Protein AF-0000000070922326 (afdb_homodimer)

Structure (mmCIF, N/CA/C/O backbone):
data_AF-0000000070922326-model_v1
#
loop_
_entity.id
_entity.type
_entity.pdbx_description
1 polymer 'Plasmid maintenance system killer protein'
#
loop_
_atom_site.group_PDB
_atom_site.id
_atom_site.type_symbol
_atom_site.label_atom_id
_atom_site.label_alt_id
_atom_site.label_comp_id
_atom_site.label_asym_id
_atom_site.label_entity_id
_atom_site.label_seq_id
_atom_site.pdbx_PDB_ins_code
_atom_site.Cartn_x
_atom_site.Cartn_y
_atom_site.Cartn_z
_atom_site.occupancy
_atom_site.B_iso_or_equiv
_atom_site.auth_seq_id
_atom_site.auth_comp_id
_atom_site.auth_asym_id
_atom_site.auth_atom_id
_atom_site.pdbx_PDB_model_num
ATOM 1 N N . MET A 1 1 ? -10.562 -7.234 -9.922 1 91.75 1 MET A N 1
ATOM 2 C CA . MET A 1 1 ? -10.672 -7.402 -8.477 1 91.75 1 MET A CA 1
ATOM 3 C C . MET A 1 1 ? -10.078 -8.742 -8.039 1 91.75 1 MET A C 1
ATOM 5 O O . MET A 1 1 ? -10.141 -9.719 -8.773 1 91.75 1 MET A O 1
ATOM 9 N N . ILE A 1 2 ? -9.469 -8.812 -6.891 1 97.69 2 ILE A N 1
ATOM 10 C CA . ILE A 1 2 ? -8.961 -10.062 -6.336 1 97.69 2 ILE A CA 1
ATOM 11 C C . ILE A 1 2 ? -10.102 -10.875 -5.734 1 97.69 2 ILE A C 1
ATOM 13 O O . ILE A 1 2 ? -10.844 -10.375 -4.883 1 97.69 2 ILE A O 1
ATOM 17 N N . VAL A 1 3 ? -10.203 -12.086 -6.164 1 97.81 3 VAL A N 1
ATOM 18 C CA . VAL A 1 3 ? -11.312 -12.953 -5.781 1 97.81 3 VAL A CA 1
ATOM 19 C C . VAL A 1 3 ? -10.922 -13.781 -4.559 1 97.81 3 VAL A C 1
ATOM 21 O O . VAL A 1 3 ? -11.742 -14 -3.658 1 97.81 3 VAL A O 1
ATOM 24 N N . SER A 1 4 ? -9.672 -14.273 -4.523 1 98.44 4 SER A N 1
ATOM 25 C CA . SER A 1 4 ? -9.242 -15.109 -3.408 1 98.44 4 SER A CA 1
ATOM 26 C C . SER A 1 4 ? -7.727 -15.047 -3.225 1 98.44 4 SER A C 1
ATOM 28 O O . SER A 1 4 ? -6.996 -14.734 -4.164 1 98.44 4 SER A O 1
ATOM 30 N N . PHE A 1 5 ? -7.332 -15.375 -2.01 1 98.44 5 PHE A N 1
ATOM 31 C CA . PHE A 1 5 ? -5.918 -15.445 -1.662 1 98.44 5 PHE A CA 1
ATOM 32 C C . PHE A 1 5 ? -5.523 -16.859 -1.291 1 98.44 5 PHE A C 1
ATOM 34 O O . PHE A 1 5 ? -6.332 -17.609 -0.739 1 98.44 5 PHE A O 1
ATOM 41 N N . ARG A 1 6 ? -4.238 -17.141 -1.702 1 95.38 6 ARG A N 1
ATOM 42 C CA . ARG A 1 6 ? -3.66 -18.391 -1.218 1 95.38 6 ARG A CA 1
ATOM 43 C C . ARG A 1 6 ? -2.844 -18.156 0.05 1 95.38 6 ARG A C 1
ATOM 45 O O . ARG A 1 6 ? -1.678 -17.766 -0.02 1 95.38 6 ARG A O 1
ATOM 52 N N . GLY A 1 7 ? -3.428 -18 1.252 1 93.38 7 GLY A N 1
ATOM 53 C CA . GLY A 1 7 ? -2.789 -17.828 2.547 1 93.38 7 GLY A CA 1
ATOM 54 C C . GLY A 1 7 ? -3.104 -16.484 3.191 1 93.38 7 GLY A C 1
ATOM 55 O O . GLY A 1 7 ? -3.443 -15.531 2.502 1 93.38 7 GLY A O 1
ATOM 56 N N . LYS A 1 8 ? -2.873 -16.391 4.398 1 96.38 8 LYS A N 1
ATOM 57 C CA . LYS A 1 8 ? -3.254 -15.227 5.188 1 96.38 8 LYS A CA 1
ATOM 58 C C . LYS A 1 8 ? -2.219 -14.109 5.055 1 96.38 8 LYS A C 1
ATOM 60 O O . LYS A 1 8 ? -2.561 -12.93 5.129 1 96.38 8 LYS A O 1
ATOM 65 N N . GLY A 1 9 ? -1.012 -14.484 4.82 1 97.25 9 GLY A N 1
ATOM 66 C CA . GLY A 1 9 ? 0.064 -13.508 4.738 1 97.25 9 GLY A CA 1
ATOM 67 C C . GLY A 1 9 ? -0.124 -12.508 3.615 1 97.25 9 GLY A C 1
ATOM 68 O O . GLY A 1 9 ? -0.053 -11.297 3.838 1 97.25 9 GLY A O 1
ATOM 69 N N . THR A 1 10 ? -0.42 -12.984 2.439 1 98.31 10 THR A N 1
ATOM 70 C CA . THR A 1 10 ? -0.65 -12.133 1.281 1 98.31 10 THR A CA 1
ATOM 71 C C . THR A 1 10 ? -1.872 -11.242 1.499 1 98.31 10 THR A C 1
ATOM 73 O O . THR A 1 10 ? -1.843 -10.047 1.19 1 98.31 10 THR A O 1
ATOM 76 N N . GLU A 1 11 ? -2.848 -11.844 2.088 1 98 11 GLU A N 1
ATOM 77 C CA . GLU A 1 11 ? -4.062 -11.094 2.379 1 98 11 GLU A CA 1
ATOM 78 C C . GLU A 1 11 ? -3.795 -9.977 3.387 1 98 11 GLU A C 1
ATOM 80 O O . GLU A 1 11 ? -4.273 -8.852 3.221 1 98 11 GLU A O 1
ATOM 85 N N . ASP A 1 12 ? -3.07 -10.312 4.383 1 97.56 12 ASP A N 1
ATOM 86 C CA . ASP A 1 12 ? -2.752 -9.32 5.406 1 97.56 12 ASP A CA 1
ATOM 87 C C . ASP A 1 12 ? -1.954 -8.164 4.82 1 97.56 12 ASP A C 1
ATOM 89 O O . ASP A 1 12 ? -2.186 -7.004 5.172 1 97.56 12 ASP A O 1
ATOM 93 N N . ILE A 1 13 ? -1.025 -8.398 3.943 1 97.06 13 ILE A N 1
ATOM 94 C CA . ILE A 1 13 ? -0.243 -7.352 3.293 1 97.06 13 ILE A CA 1
ATOM 95 C C . ILE A 1 13 ? -1.159 -6.48 2.438 1 97.06 13 ILE A C 1
ATOM 97 O O . ILE A 1 13 ? -1.074 -5.25 2.482 1 97.06 13 ILE A O 1
ATOM 101 N N . PHE A 1 14 ? -2.047 -7.113 1.733 1 97.44 14 PHE A N 1
ATOM 102 C CA . PHE A 1 14 ? -3.016 -6.398 0.911 1 97.44 14 PHE A CA 1
ATOM 103 C C . PHE A 1 14 ? -3.871 -5.473 1.765 1 97.44 14 PHE A C 1
ATOM 105 O O . PHE A 1 14 ? -4.137 -4.332 1.378 1 97.44 14 PHE A O 1
ATOM 112 N N . ASP A 1 15 ? -4.195 -5.875 2.949 1 95.62 15 ASP A N 1
ATOM 113 C CA . ASP A 1 15 ? -5.094 -5.129 3.824 1 95.62 15 ASP A CA 1
ATOM 114 C C . ASP A 1 15 ? -4.316 -4.141 4.691 1 95.62 15 ASP A C 1
ATOM 116 O O . ASP A 1 15 ? -4.91 -3.354 5.43 1 95.62 15 ASP A O 1
ATOM 120 N N . GLY A 1 16 ? -3.016 -4.246 4.66 1 94.25 16 GLY A N 1
ATOM 121 C CA . GLY A 1 16 ? -2.193 -3.365 5.473 1 94.25 16 GLY A CA 1
ATOM 122 C C . GLY A 1 16 ? -2.135 -3.781 6.93 1 94.25 16 GLY A C 1
ATOM 123 O O . GLY A 1 16 ? -1.997 -2.936 7.816 1 94.25 16 GLY A O 1
ATOM 124 N N . VAL A 1 17 ? -2.324 -5.059 7.18 1 93.94 17 VAL A N 1
ATOM 125 C CA . VAL A 1 17 ? -2.307 -5.59 8.539 1 93.94 17 VAL A CA 1
ATOM 126 C C . VAL A 1 17 ? -0.914 -6.121 8.867 1 93.94 17 VAL A C 1
ATOM 128 O O . VAL A 1 17 ? -0.358 -6.934 8.125 1 93.94 17 VAL A O 1
ATOM 131 N N . ASP A 1 18 ? -0.375 -5.621 9.938 1 92.06 18 ASP A N 1
ATOM 132 C CA . ASP A 1 18 ? 0.908 -6.125 10.422 1 92.06 18 ASP A CA 1
ATOM 133 C C . ASP A 1 18 ? 0.725 -7.406 11.234 1 92.06 18 ASP A C 1
ATOM 135 O O . ASP A 1 18 ? 0.426 -7.359 12.43 1 92.06 18 ASP A O 1
ATOM 139 N N . SER A 1 19 ? 0.902 -8.5 10.617 1 95.75 19 SER A N 1
ATOM 140 C CA . SER A 1 19 ? 0.752 -9.805 11.258 1 95.75 19 SER A CA 1
ATOM 141 C C . SER A 1 19 ? 2.018 -10.641 11.109 1 95.75 19 SER A C 1
ATOM 143 O O . SER A 1 19 ? 2.883 -10.328 10.289 1 95.75 19 SER A O 1
ATOM 145 N N . ASN A 1 20 ? 2.135 -11.703 11.969 1 96.31 20 ASN A N 1
ATOM 146 C CA . ASN A 1 20 ? 3.23 -12.656 11.82 1 96.31 20 ASN A CA 1
ATOM 147 C C . ASN A 1 20 ? 3.23 -13.297 10.43 1 96.31 20 ASN A C 1
ATOM 149 O O . ASN A 1 20 ? 4.289 -13.484 9.828 1 96.31 20 ASN A O 1
ATOM 153 N N . ALA A 1 21 ? 2.102 -13.602 9.914 1 97.12 21 ALA A N 1
ATOM 154 C CA . ALA A 1 21 ? 1.978 -14.219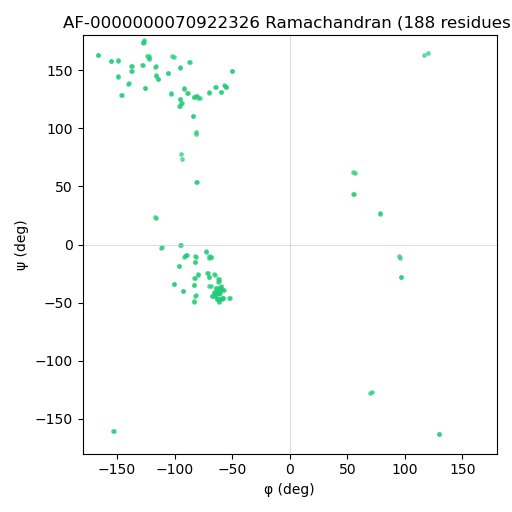 8.594 1 97.12 21 ALA A CA 1
ATOM 155 C C . ALA A 1 21 ? 2.488 -13.289 7.5 1 97.12 21 ALA A C 1
ATOM 157 O O . ALA A 1 21 ? 3.162 -13.727 6.566 1 97.12 21 ALA A O 1
ATOM 158 N N . ALA A 1 22 ? 2.176 -12.047 7.605 1 97.06 22 ALA A N 1
ATOM 159 C CA . ALA A 1 22 ? 2.662 -11.055 6.645 1 97.06 22 ALA A CA 1
ATOM 160 C C . ALA A 1 22 ? 4.184 -10.977 6.668 1 97.06 22 ALA A C 1
ATOM 162 O O . ALA A 1 22 ? 4.828 -10.977 5.617 1 97.06 22 ALA A O 1
ATOM 163 N N . ARG A 1 23 ? 4.719 -11.008 7.93 1 95.75 23 ARG A N 1
ATOM 164 C CA . ARG A 1 23 ? 6.16 -10.859 8.102 1 95.75 23 ARG A CA 1
ATOM 165 C C . ARG A 1 23 ? 6.902 -12.086 7.586 1 95.75 23 ARG A C 1
ATOM 167 O O . ARG A 1 23 ? 8.031 -11.977 7.113 1 95.75 23 ARG A O 1
ATOM 174 N N . ARG A 1 24 ? 6.301 -13.172 7.609 1 96.38 24 ARG A N 1
ATOM 175 C CA . ARG A 1 24 ? 6.906 -14.398 7.094 1 96.38 24 ARG A CA 1
ATOM 176 C C . ARG A 1 24 ? 6.816 -14.453 5.574 1 96.38 24 ARG A C 1
ATOM 178 O O . ARG A 1 24 ? 7.66 -15.07 4.918 1 96.38 24 ARG A O 1
ATOM 185 N N . THR A 1 25 ? 5.848 -13.781 5.043 1 97 25 THR A N 1
ATOM 186 C CA . THR A 1 25 ? 5.551 -13.844 3.615 1 97 25 THR A CA 1
ATOM 187 C C . THR A 1 25 ? 6.465 -12.914 2.83 1 97 25 THR A C 1
ATOM 189 O O . THR A 1 25 ? 6.977 -13.273 1.77 1 97 25 THR A O 1
ATOM 192 N N . LEU A 1 26 ? 6.664 -11.711 3.312 1 97.31 26 LEU A N 1
ATOM 193 C CA . LEU A 1 26 ? 7.406 -10.648 2.639 1 97.31 26 LEU A CA 1
ATOM 194 C C . LEU A 1 26 ? 8.156 -9.781 3.648 1 97.31 26 LEU A C 1
ATOM 196 O O . LEU A 1 26 ? 7.578 -9.328 4.637 1 97.31 26 LEU A O 1
ATOM 200 N N . PRO A 1 27 ? 9.469 -9.594 3.404 1 95.81 27 PRO A N 1
ATOM 201 C CA . PRO A 1 27 ? 10.211 -8.719 4.316 1 95.81 27 PRO A CA 1
ATOM 202 C C . PRO A 1 27 ? 9.523 -7.375 4.535 1 95.81 27 PRO A C 1
ATOM 204 O O . PRO A 1 27 ? 8.938 -6.82 3.605 1 95.81 27 PRO A O 1
ATOM 207 N N . ALA A 1 28 ? 9.734 -6.852 5.715 1 93.81 28 ALA A N 1
ATOM 208 C CA . ALA A 1 28 ? 9.008 -5.656 6.148 1 93.81 28 ALA A CA 1
ATOM 209 C C . ALA A 1 28 ? 9.281 -4.48 5.219 1 93.81 28 ALA A C 1
ATOM 211 O O . ALA A 1 28 ? 8.375 -3.705 4.902 1 93.81 28 ALA A O 1
ATOM 212 N N . ASN A 1 29 ? 10.484 -4.379 4.793 1 92.5 29 ASN A N 1
ATOM 213 C CA . ASN A 1 29 ? 10.867 -3.225 3.986 1 92.5 29 ASN A CA 1
ATOM 214 C C . ASN A 1 29 ? 10.273 -3.301 2.582 1 92.5 29 ASN A C 1
ATOM 216 O O . ASN A 1 29 ? 10.336 -2.332 1.824 1 92.5 29 ASN A O 1
ATOM 220 N N . LEU A 1 30 ? 9.641 -4.336 2.242 1 95.5 30 LEU A N 1
ATOM 221 C CA . LEU A 1 30 ? 9.055 -4.512 0.917 1 95.5 30 LEU A CA 1
ATOM 222 C C . LEU A 1 30 ? 7.535 -4.516 0.992 1 95.5 30 LEU A C 1
ATOM 224 O O . LEU A 1 30 ? 6.859 -4.555 -0.039 1 95.5 30 LEU A O 1
ATOM 228 N N . GLN A 1 31 ? 7.012 -4.438 2.131 1 96.38 31 GLN A N 1
ATOM 229 C CA . GLN A 1 31 ? 5.574 -4.633 2.297 1 96.38 31 GLN A CA 1
ATOM 230 C C . GLN A 1 31 ? 4.785 -3.492 1.66 1 96.38 31 GLN A C 1
ATOM 232 O O . GLN A 1 31 ? 3.703 -3.707 1.113 1 96.38 31 GLN A O 1
ATOM 237 N N . ALA A 1 32 ? 5.293 -2.291 1.727 1 95.94 32 ALA A N 1
ATOM 238 C CA . ALA A 1 32 ? 4.605 -1.191 1.054 1 95.94 32 ALA A CA 1
ATOM 239 C C . ALA A 1 32 ? 4.535 -1.43 -0.452 1 95.94 32 ALA A C 1
ATOM 241 O O . ALA A 1 32 ? 3.473 -1.273 -1.062 1 95.94 32 ALA A O 1
ATOM 242 N N . ARG A 1 33 ? 5.586 -1.789 -0.976 1 96.31 33 ARG A N 1
ATOM 243 C CA . ARG A 1 33 ? 5.598 -2.098 -2.402 1 96.31 33 ARG A CA 1
ATOM 244 C C . ARG A 1 33 ? 4.691 -3.287 -2.711 1 96.31 33 ARG A C 1
ATOM 246 O O . ARG A 1 33 ? 3.971 -3.281 -3.711 1 96.31 33 ARG A O 1
ATOM 253 N N . GLY A 1 34 ? 4.816 -4.312 -1.928 1 97.69 34 GLY A N 1
ATOM 254 C CA . GLY A 1 34 ? 3.934 -5.453 -2.098 1 97.69 34 GLY A CA 1
ATOM 255 C C . GLY A 1 34 ? 2.465 -5.078 -2.105 1 97.69 34 GLY A C 1
AT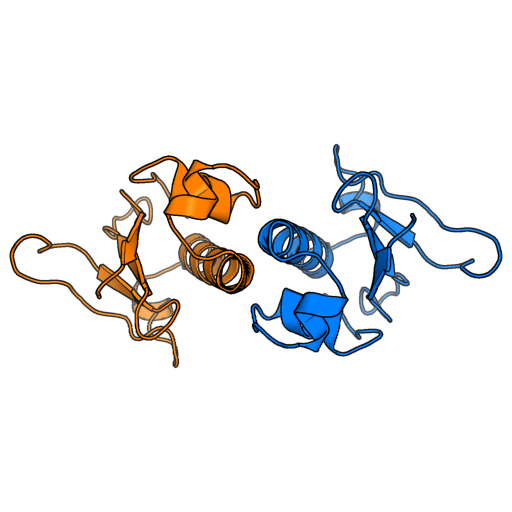OM 256 O O . GLY A 1 34 ? 1.702 -5.547 -2.951 1 97.69 34 GLY A O 1
ATOM 257 N N . ALA A 1 35 ? 2.09 -4.242 -1.155 1 97.25 35 ALA A N 1
ATOM 258 C CA . ALA A 1 35 ? 0.706 -3.785 -1.078 1 97.25 35 ALA A CA 1
ATOM 259 C C . ALA A 1 35 ? 0.309 -3.021 -2.338 1 97.25 35 ALA A C 1
ATOM 261 O O . ALA A 1 35 ? -0.807 -3.176 -2.84 1 97.25 35 ALA A O 1
ATOM 262 N N . LYS A 1 36 ? 1.216 -2.275 -2.85 1 95.88 36 LYS A N 1
ATOM 263 C CA . LYS A 1 36 ? 0.934 -1.506 -4.059 1 95.88 36 LYS A CA 1
ATOM 264 C C . LYS A 1 36 ? 0.735 -2.424 -5.262 1 95.88 36 LYS A C 1
ATOM 266 O O . LYS A 1 36 ? -0.172 -2.211 -6.066 1 95.88 36 LYS A O 1
ATOM 271 N N . VAL A 1 37 ? 1.567 -3.34 -5.352 1 97.06 37 VAL A N 1
ATOM 272 C CA . VAL A 1 37 ? 1.467 -4.277 -6.465 1 97.06 37 VAL A CA 1
ATOM 273 C C . VAL A 1 37 ? 0.158 -5.055 -6.371 1 97.06 37 VAL A C 1
ATOM 275 O O . VAL A 1 37 ? -0.529 -5.254 -7.375 1 97.06 37 VAL A O 1
ATOM 278 N N . LEU A 1 38 ? -0.222 -5.457 -5.188 1 97.81 38 LEU A N 1
ATOM 279 C CA . LEU A 1 38 ? -1.485 -6.16 -4.984 1 97.81 38 LEU A CA 1
ATOM 280 C C . LEU A 1 38 ? -2.668 -5.258 -5.328 1 97.81 38 LEU A C 1
ATOM 282 O O . LEU A 1 38 ? -3.666 -5.719 -5.883 1 97.81 38 LEU A O 1
ATOM 286 N N . ASP A 1 39 ? -2.541 -4.031 -5 1 95.62 39 ASP A N 1
ATOM 287 C CA . ASP A 1 39 ? -3.592 -3.076 -5.336 1 95.62 39 ASP A CA 1
ATOM 288 C C . ASP A 1 39 ? -3.711 -2.898 -6.848 1 95.62 39 ASP A C 1
ATOM 290 O O . ASP A 1 39 ? -4.816 -2.758 -7.375 1 95.62 39 ASP A O 1
ATOM 294 N N . ARG A 1 40 ? -2.586 -2.83 -7.48 1 95.31 40 ARG A N 1
ATOM 295 C CA . ARG A 1 40 ? -2.6 -2.752 -8.938 1 95.31 40 ARG A CA 1
ATOM 296 C C . ARG A 1 40 ? -3.307 -3.959 -9.547 1 95.31 40 ARG A C 1
ATOM 298 O O . ARG A 1 40 ? -4.133 -3.811 -10.445 1 95.31 40 ARG A O 1
ATOM 305 N N . LEU A 1 41 ? -2.977 -5.07 -9.078 1 97.94 41 LEU A N 1
ATOM 306 C CA . LEU A 1 41 ? -3.639 -6.289 -9.531 1 97.94 41 LEU A CA 1
ATOM 307 C C . LEU A 1 41 ? -5.145 -6.211 -9.289 1 97.94 41 LEU A C 1
ATOM 309 O O . LEU A 1 41 ? -5.938 -6.551 -10.172 1 97.94 41 LEU A O 1
ATOM 313 N N . ASN A 1 42 ? -5.488 -5.781 -8.133 1 97.25 42 ASN A N 1
ATOM 314 C CA . ASN A 1 42 ? -6.895 -5.707 -7.742 1 97.25 42 ASN A CA 1
ATOM 315 C C . ASN A 1 42 ? -7.672 -4.746 -8.641 1 97.25 42 ASN A C 1
ATOM 317 O O . ASN A 1 42 ? -8.859 -4.961 -8.906 1 97.25 42 ASN A O 1
ATOM 321 N N . SER A 1 43 ? -7.023 -3.742 -9.102 1 94.94 43 SER A N 1
ATOM 322 C CA . SER A 1 43 ? -7.684 -2.703 -9.883 1 94.94 43 SER A CA 1
ATOM 323 C C . SER A 1 43 ? -7.633 -3.018 -11.375 1 94.94 43 SER A C 1
ATOM 325 O O . SER A 1 43 ? -8.273 -2.336 -12.18 1 94.94 43 SER A O 1
ATOM 327 N N . ALA A 1 44 ? -6.891 -3.977 -11.773 1 96.44 44 ALA A N 1
ATOM 328 C CA . ALA A 1 44 ? -6.699 -4.285 -13.188 1 96.44 44 ALA A CA 1
ATOM 329 C C . ALA A 1 44 ? -8 -4.738 -13.828 1 96.44 44 ALA A C 1
ATOM 331 O O . ALA A 1 44 ? -8.734 -5.555 -13.266 1 96.44 44 ALA A O 1
ATOM 332 N N . VAL A 1 45 ? -8.289 -4.211 -15.039 1 94 45 VAL A N 1
ATOM 333 C CA . VAL A 1 45 ? -9.516 -4.547 -15.75 1 94 45 VAL A CA 1
ATOM 334 C C . VAL A 1 45 ? -9.242 -5.668 -16.75 1 94 45 VAL A C 1
ATOM 336 O O . VAL A 1 45 ? -10.18 -6.297 -17.25 1 94 45 VAL A O 1
ATOM 339 N N . SER A 1 46 ? -7.961 -5.812 -17.047 1 96.38 46 SER A N 1
ATOM 340 C CA . SER A 1 46 ? -7.52 -6.887 -17.922 1 96.38 46 SER A CA 1
ATOM 341 C C . SER A 1 46 ? -6.113 -7.359 -17.562 1 96.38 46 SER A C 1
ATOM 343 O O . SER A 1 46 ? -5.344 -6.613 -16.953 1 96.38 46 SER A O 1
ATOM 345 N N . LEU A 1 47 ? -5.855 -8.578 -17.984 1 96.44 47 LEU A N 1
ATOM 346 C CA . LEU A 1 47 ? -4.527 -9.125 -17.766 1 96.44 47 LEU A CA 1
ATOM 347 C C . LEU A 1 47 ? -3.463 -8.281 -18.453 1 96.44 47 LEU A C 1
ATOM 349 O O . LEU A 1 47 ? -2.395 -8.031 -17.891 1 96.44 47 LEU A O 1
ATOM 353 N N . GLN A 1 48 ? -3.744 -7.852 -19.625 1 95.38 48 GLN A N 1
ATOM 354 C CA . GLN A 1 48 ? -2.801 -7.105 -20.453 1 95.38 48 GLN A CA 1
ATOM 355 C C . GLN A 1 48 ? -2.461 -5.758 -19.812 1 95.38 48 GLN A C 1
ATOM 357 O O . GLN A 1 48 ? -1.386 -5.207 -20.062 1 95.38 48 GLN A O 1
ATOM 362 N N . SER A 1 49 ? -3.385 -5.27 -19.016 1 95.56 49 SER A N 1
ATOM 363 C CA . SER A 1 49 ? -3.145 -3.99 -18.359 1 95.56 49 SER A CA 1
ATOM 364 C C . SER A 1 49 ? -2.035 -4.102 -17.328 1 95.56 49 SER A C 1
ATOM 366 O O . SER A 1 49 ? -1.514 -3.088 -16.859 1 95.56 49 SER A O 1
ATOM 368 N N . LEU A 1 50 ? -1.631 -5.293 -17.031 1 96.75 50 LEU A N 1
ATOM 369 C CA . LEU A 1 50 ? -0.584 -5.535 -16.031 1 96.75 50 LEU A CA 1
ATOM 370 C C . LEU A 1 50 ? 0.776 -5.676 -16.719 1 96.75 50 LEU A C 1
ATOM 372 O O . LEU A 1 50 ? 1.786 -5.902 -16.047 1 96.75 50 LEU A O 1
ATOM 376 N N . SER A 1 51 ? 0.738 -5.566 -18.031 1 95.06 51 SER A N 1
ATOM 377 C CA . SER A 1 51 ? 1.996 -5.621 -18.766 1 95.06 51 SER A CA 1
ATOM 378 C C . SER A 1 51 ? 2.709 -4.273 -18.734 1 95.06 51 SER A C 1
ATOM 380 O O . SER A 1 51 ? 3.02 -3.715 -19.797 1 95.06 51 SER A O 1
ATOM 382 N N . LEU A 1 52 ? 2.939 -3.717 -17.562 1 90.94 52 LEU A N 1
ATOM 383 C CA . LEU A 1 52 ? 3.627 -2.449 -17.344 1 90.94 52 LEU A CA 1
ATOM 384 C C . LEU A 1 52 ? 5.105 -2.678 -17.047 1 90.94 52 LEU A C 1
ATOM 386 O O . LEU A 1 52 ? 5.484 -3.736 -16.547 1 90.94 52 LEU A O 1
ATOM 390 N N . PRO A 1 53 ? 5.797 -1.609 -17.453 1 91.5 53 PRO A N 1
ATOM 391 C CA . PRO A 1 53 ? 7.215 -1.725 -17.094 1 91.5 53 PRO A CA 1
ATOM 392 C C . PRO A 1 53 ? 7.438 -1.966 -15.602 1 91.5 53 PRO A C 1
ATOM 394 O O . PRO A 1 53 ? 6.738 -1.379 -14.773 1 91.5 53 PRO A O 1
ATOM 397 N N . GLY A 1 54 ? 8.32 -2.895 -15.242 1 92 54 GLY A N 1
ATOM 398 C CA . GLY A 1 54 ? 8.656 -3.16 -13.852 1 92 54 GLY A CA 1
ATOM 399 C C . GLY A 1 54 ? 7.875 -4.32 -13.266 1 92 54 GLY A C 1
ATOM 400 O O . GLY A 1 54 ? 8.336 -4.969 -12.32 1 92 54 GLY A O 1
ATOM 401 N N . LEU A 1 55 ? 6.723 -4.52 -13.797 1 95.81 55 LEU A N 1
ATOM 402 C CA . LEU A 1 55 ? 5.906 -5.605 -13.266 1 95.81 55 LEU A CA 1
ATOM 403 C C . LEU A 1 55 ? 6.301 -6.938 -13.891 1 95.81 55 LEU A C 1
ATOM 405 O O . LEU A 1 55 ? 6.152 -7.988 -13.258 1 95.81 55 LEU A O 1
ATOM 409 N N . ARG A 1 56 ? 6.711 -6.938 -15.211 1 96.94 56 ARG A N 1
ATOM 410 C CA . ARG A 1 56 ? 7.199 -8.109 -15.93 1 96.94 56 ARG A CA 1
ATOM 411 C C . ARG A 1 56 ? 6.184 -9.25 -15.875 1 96.94 56 ARG A C 1
ATOM 413 O O . ARG A 1 56 ? 6.504 -10.359 -15.445 1 96.94 56 ARG A O 1
ATOM 420 N N . LEU A 1 57 ? 5.062 -8.984 -16.422 1 97.94 57 LEU A N 1
ATOM 421 C CA . LEU A 1 57 ? 4 -9.984 -16.453 1 97.94 57 LEU A CA 1
ATOM 422 C C . LEU A 1 57 ? 4.457 -11.242 -17.188 1 97.94 57 LEU A C 1
ATOM 424 O O . LEU A 1 57 ? 4.996 -11.156 -18.297 1 97.94 57 LEU A O 1
ATOM 428 N N . GLU A 1 58 ? 4.203 -12.367 -16.531 1 97.31 58 GLU A N 1
ATOM 429 C CA . GLU A 1 58 ? 4.652 -13.625 -17.109 1 97.31 58 GLU A CA 1
ATOM 430 C C . GLU A 1 58 ? 3.613 -14.727 -16.922 1 97.31 58 GLU A C 1
ATOM 432 O O . GLU A 1 58 ? 3.012 -14.844 -15.844 1 97.31 58 GLU A O 1
ATOM 437 N N . LYS A 1 59 ? 3.471 -15.492 -18.016 1 97.62 59 LYS A N 1
ATOM 438 C CA . LYS A 1 59 ? 2.721 -16.734 -17.875 1 97.62 59 LYS A CA 1
ATOM 439 C C . LYS A 1 59 ? 3.607 -17.859 -17.344 1 97.62 59 LYS A C 1
ATOM 441 O O . LYS A 1 59 ? 4.668 -18.141 -17.906 1 97.62 59 LYS A O 1
ATOM 446 N N . LEU A 1 60 ? 3.139 -18.484 -16.281 1 97.12 60 LEU A N 1
ATOM 447 C CA . LEU A 1 60 ? 3.977 -19.484 -15.641 1 97.12 60 LEU A CA 1
ATOM 448 C C . LEU A 1 60 ? 3.799 -20.844 -16.297 1 97.12 60 LEU A C 1
ATOM 450 O O . LEU A 1 60 ? 2.836 -21.062 -17.047 1 97.12 60 LEU A O 1
ATOM 454 N N . LYS A 1 61 ? 4.785 -21.703 -16.156 1 96.5 61 LYS A N 1
ATOM 455 C CA . LYS A 1 61 ? 4.797 -23.016 -16.781 1 96.5 61 LYS A CA 1
ATOM 456 C C . LYS A 1 61 ? 5.051 -24.109 -15.75 1 96.5 61 LYS A C 1
ATOM 458 O O . LYS A 1 61 ? 5.148 -23.844 -14.555 1 96.5 61 LYS A O 1
ATOM 463 N N . GLY A 1 62 ? 4.957 -25.391 -16.203 1 95.44 62 GLY A N 1
ATOM 464 C CA . GLY A 1 62 ? 5.23 -26.516 -15.328 1 95.44 62 GLY A CA 1
ATOM 465 C C . GLY A 1 62 ? 4.156 -26.719 -14.281 1 95.44 62 GLY A C 1
ATOM 466 O O . GLY A 1 62 ? 2.971 -26.812 -14.609 1 95.44 62 GLY A O 1
ATOM 467 N N . ASN A 1 63 ? 4.602 -26.781 -12.961 1 93.06 63 ASN A N 1
ATOM 468 C CA . ASN A 1 63 ? 3.686 -27.062 -11.859 1 93.06 63 ASN A CA 1
ATOM 469 C C . ASN A 1 63 ? 2.738 -25.906 -11.602 1 93.06 63 ASN A C 1
ATOM 471 O O . ASN A 1 63 ? 1.731 -26.047 -10.914 1 93.06 63 ASN A O 1
ATOM 475 N N . ARG A 1 64 ? 3.076 -24.797 -12.25 1 93.56 64 ARG A N 1
ATOM 476 C CA . ARG A 1 64 ? 2.24 -23.609 -12.062 1 93.56 64 ARG A CA 1
ATOM 477 C C . ARG A 1 64 ? 1.574 -23.203 -13.367 1 93.56 64 ARG A C 1
ATOM 479 O O . ARG A 1 64 ? 1.178 -22.047 -13.531 1 93.56 64 ARG A O 1
ATOM 486 N N . SER A 1 65 ? 1.449 -24.109 -14.234 1 95.25 65 SER A N 1
ATOM 487 C CA . SER A 1 65 ? 0.784 -23.844 -15.508 1 95.25 65 SER A CA 1
ATOM 488 C C . SER A 1 65 ? -0.625 -23.312 -15.289 1 95.25 65 SER A C 1
ATOM 490 O O . SER A 1 65 ? -1.36 -23.797 -14.43 1 95.25 65 SER A O 1
ATOM 492 N N . GLY A 1 66 ? -0.969 -22.234 -16.109 1 96.19 66 GLY A N 1
ATOM 493 C CA . GLY A 1 66 ? -2.27 -21.609 -15.961 1 96.19 66 GLY A CA 1
ATOM 494 C C . GLY A 1 66 ? -2.234 -20.375 -15.07 1 96.19 66 GLY A C 1
ATOM 495 O O . GLY A 1 66 ? -3.197 -19.609 -15.023 1 96.19 66 GLY A O 1
ATOM 496 N N . GLN A 1 67 ? -1.106 -20.234 -14.414 1 98.06 67 GLN A N 1
ATOM 497 C CA . GLN A 1 67 ? -0.942 -19.062 -13.562 1 98.06 67 GLN A CA 1
ATOM 498 C C . GLN A 1 67 ? -0.093 -18 -14.258 1 98.06 67 GLN A C 1
ATOM 500 O O . GLN A 1 67 ? 0.545 -18.266 -15.273 1 98.06 67 GLN A O 1
ATOM 505 N N . HIS A 1 68 ? -0.231 -16.797 -13.719 1 98.5 68 HIS A N 1
ATOM 506 C CA . HIS A 1 68 ? 0.602 -15.664 -14.102 1 98.5 68 HIS A CA 1
ATOM 507 C C . HIS A 1 68 ? 1.335 -15.086 -12.898 1 98.5 68 HIS A C 1
ATOM 509 O O . HIS A 1 68 ? 0.99 -15.391 -11.75 1 98.5 68 HIS A O 1
ATOM 515 N N . SER A 1 69 ? 2.35 -14.391 -13.234 1 98.25 69 SER A N 1
ATOM 516 C CA . SER A 1 69 ? 3.043 -13.703 -12.148 1 98.25 69 SER A CA 1
ATOM 517 C C . SER A 1 69 ? 3.418 -12.281 -12.547 1 98.25 69 SER A C 1
ATOM 519 O O . SER A 1 69 ? 3.578 -11.984 -13.734 1 98.25 69 SER A O 1
ATOM 521 N N . ILE A 1 70 ? 3.459 -11.336 -11.539 1 98.31 70 ILE A N 1
ATOM 522 C CA . ILE A 1 70 ? 4.031 -10 -11.672 1 98.31 70 ILE A CA 1
ATOM 523 C C . ILE A 1 70 ? 5.031 -9.75 -10.547 1 98.31 70 ILE A C 1
ATOM 525 O O . ILE A 1 70 ? 4.895 -10.305 -9.453 1 98.31 70 ILE A O 1
ATOM 529 N N . ARG A 1 71 ? 5.965 -8.875 -10.812 1 97.81 71 ARG A N 1
ATOM 530 C CA . ARG A 1 71 ? 7.109 -8.75 -9.914 1 97.81 71 ARG A CA 1
ATOM 531 C C . ARG A 1 71 ? 6.855 -7.691 -8.852 1 97.81 71 ARG A C 1
ATOM 533 O O . ARG A 1 71 ? 6.297 -6.629 -9.141 1 97.81 71 ARG A O 1
ATOM 540 N N . ILE A 1 72 ? 7.176 -8.039 -7.652 1 97.38 72 ILE A N 1
ATOM 541 C CA . ILE A 1 72 ? 7.402 -7.035 -6.617 1 97.38 72 ILE A CA 1
ATOM 542 C C . ILE A 1 72 ? 8.836 -6.508 -6.715 1 97.38 72 ILE A C 1
ATOM 544 O O . ILE A 1 72 ? 9.055 -5.297 -6.707 1 97.38 72 ILE A O 1
ATOM 548 N N . ASN A 1 73 ? 9.773 -7.391 -6.801 1 95.81 73 ASN A N 1
ATOM 549 C CA . ASN A 1 73 ? 11.172 -7.176 -7.152 1 95.81 73 ASN A CA 1
ATOM 550 C C . ASN A 1 73 ? 11.797 -8.422 -7.777 1 95.81 73 ASN A C 1
ATOM 552 O O . ASN A 1 73 ? 11.086 -9.25 -8.359 1 95.81 73 ASN A O 1
ATOM 556 N N . ASP A 1 74 ? 13.141 -8.523 -7.773 1 95 74 ASP A N 1
ATOM 557 C CA . ASP A 1 74 ? 13.789 -9.633 -8.469 1 95 74 ASP A CA 1
ATOM 558 C C . ASP A 1 74 ? 13.562 -10.953 -7.73 1 95 74 ASP A C 1
ATOM 560 O O . ASP A 1 74 ? 13.617 -12.023 -8.336 1 95 74 ASP A O 1
ATOM 564 N N . GLN A 1 75 ? 13.328 -10.914 -6.52 1 97.12 75 GLN A N 1
ATOM 565 C CA . GLN A 1 75 ? 13.258 -12.102 -5.676 1 97.12 75 GLN A CA 1
ATOM 566 C C . GLN A 1 75 ? 11.812 -12.508 -5.418 1 97.12 75 GLN A C 1
ATOM 568 O O . GLN A 1 75 ? 11.492 -13.703 -5.387 1 97.12 75 GLN A O 1
ATOM 573 N N . TYR A 1 76 ? 10.891 -11.516 -5.312 1 98 76 TYR A N 1
ATOM 574 C CA . TYR A 1 76 ? 9.516 -11.797 -4.914 1 98 76 TYR A CA 1
ATOM 575 C C . TYR A 1 76 ? 8.547 -11.5 -6.051 1 98 76 TYR A C 1
ATOM 577 O O . TYR A 1 76 ? 8.688 -10.484 -6.742 1 98 76 TYR A O 1
ATOM 585 N N . ARG A 1 77 ? 7.508 -12.383 -6.141 1 98.12 77 ARG A N 1
ATOM 586 C CA . ARG A 1 77 ? 6.488 -12.219 -7.172 1 98.12 77 ARG A CA 1
ATOM 587 C C . ARG A 1 77 ? 5.094 -12.453 -6.598 1 98.12 77 ARG A C 1
ATOM 589 O O . ARG A 1 77 ? 4.934 -13.164 -5.605 1 98.12 77 ARG A O 1
ATOM 596 N N . VAL A 1 78 ? 4.117 -11.836 -7.215 1 98.5 78 VAL A N 1
ATOM 597 C CA . VAL A 1 78 ? 2.717 -12.18 -6.988 1 98.5 78 VAL A CA 1
ATOM 598 C C . VAL A 1 78 ? 2.244 -13.164 -8.055 1 98.5 78 VAL A C 1
ATOM 600 O O . VAL A 1 78 ? 2.287 -12.867 -9.25 1 98.5 78 VAL A O 1
ATOM 603 N N . CYS A 1 79 ? 1.846 -14.289 -7.648 1 98.62 79 CYS A N 1
ATOM 604 C CA . CYS A 1 79 ? 1.309 -15.305 -8.555 1 98.62 79 CYS A CA 1
ATOM 605 C C . CYS A 1 79 ? -0.205 -15.414 -8.414 1 98.62 79 CYS A C 1
ATOM 607 O O . CYS A 1 79 ? -0.74 -15.289 -7.312 1 98.62 79 CYS A O 1
ATOM 609 N N . PHE A 1 80 ? -0.798 -15.734 -9.531 1 98.75 80 PHE A N 1
ATOM 610 C CA . PHE A 1 80 ? -2.256 -15.758 -9.516 1 98.75 80 PHE A CA 1
ATOM 611 C C . PHE A 1 80 ? -2.803 -16.453 -10.75 1 98.75 80 PHE A C 1
ATOM 613 O O . PHE A 1 80 ? -2.084 -16.641 -11.742 1 98.75 80 PHE A O 1
ATOM 620 N N . ARG A 1 81 ? -4.047 -16.828 -10.672 1 98.31 81 ARG A N 1
ATOM 621 C CA . ARG A 1 81 ? -4.82 -17.266 -11.836 1 98.31 81 ARG A CA 1
ATOM 622 C C . ARG A 1 81 ? -5.777 -16.156 -12.289 1 98.31 81 ARG A C 1
ATOM 624 O O . ARG A 1 81 ? -6.508 -15.594 -11.477 1 98.31 81 ARG A O 1
ATOM 631 N N . TRP A 1 82 ? -5.75 -15.883 -13.547 1 97.88 82 TRP A N 1
ATOM 632 C CA . TRP A 1 82 ? -6.641 -14.852 -14.07 1 97.88 82 TRP A CA 1
ATOM 633 C C . TRP A 1 82 ? -7.934 -15.469 -14.602 1 97.88 82 TRP A C 1
ATOM 635 O O . TRP A 1 82 ? -7.902 -16.312 -15.5 1 97.88 82 TRP A O 1
ATOM 645 N N . THR A 1 83 ? -9.07 -15.062 -14.078 1 97.12 83 THR A N 1
ATOM 646 C CA . THR A 1 83 ? -10.367 -15.578 -14.492 1 97.12 83 THR A CA 1
ATOM 647 C C . THR A 1 83 ? -11.312 -14.438 -14.859 1 97.12 83 THR A C 1
ATOM 649 O O . THR A 1 83 ? -10.977 -13.266 -14.688 1 97.12 83 THR A O 1
ATOM 652 N N . GLU A 1 84 ? -12.484 -14.734 -15.375 1 95.31 84 GLU A N 1
ATOM 653 C CA . GLU A 1 84 ? -13.477 -13.719 -15.719 1 95.31 84 GLU A CA 1
ATOM 654 C C . GLU A 1 84 ? -13.906 -12.93 -14.484 1 95.31 84 GLU A C 1
ATOM 656 O O . GLU A 1 84 ? -14.219 -11.742 -14.578 1 95.31 84 GLU A O 1
ATOM 661 N N . ALA A 1 85 ? -13.875 -13.555 -13.305 1 95.94 85 ALA A N 1
ATOM 662 C CA . ALA A 1 85 ? -14.297 -12.922 -12.062 1 95.94 85 ALA A CA 1
ATOM 663 C C . ALA A 1 85 ? -13.18 -12.055 -11.477 1 95.94 85 ALA A C 1
ATOM 665 O O . ALA A 1 85 ? -13.414 -11.242 -10.586 1 95.94 85 ALA A O 1
ATOM 666 N N . GLY A 1 86 ? -11.984 -12.258 -11.992 1 96.62 86 GLY A N 1
ATOM 667 C CA . GLY A 1 86 ? -10.82 -11.562 -11.461 1 96.62 86 GLY A CA 1
ATOM 668 C C . GLY A 1 86 ? -9.664 -12.484 -11.141 1 96.62 86 GLY A C 1
ATOM 669 O O . GLY A 1 86 ? -9.586 -13.594 -11.664 1 96.62 86 GLY A O 1
ATOM 670 N N . ALA A 1 87 ? -8.703 -11.984 -10.32 1 98.38 87 ALA A N 1
ATOM 671 C CA . ALA A 1 87 ? -7.523 -12.758 -9.945 1 98.38 87 ALA A CA 1
ATOM 672 C C . ALA A 1 87 ? -7.84 -13.727 -8.805 1 98.38 87 ALA A C 1
ATOM 674 O O . ALA A 1 87 ? -8.359 -13.312 -7.766 1 98.38 87 ALA A O 1
ATOM 675 N N . GLU A 1 88 ? -7.543 -14.945 -8.938 1 98.38 88 GLU A N 1
ATOM 676 C CA . GLU A 1 88 ? -7.812 -15.977 -7.938 1 98.38 88 GLU A CA 1
ATOM 677 C C . GLU A 1 88 ? -6.516 -16.578 -7.402 1 98.38 88 GLU A C 1
ATOM 679 O O . GLU A 1 88 ? -5.492 -16.578 -8.094 1 98.38 88 GLU A O 1
ATOM 684 N N . ASP A 1 89 ? -6.586 -17.094 -6.145 1 98.19 89 ASP A N 1
ATOM 685 C CA . ASP A 1 89 ? -5.48 -17.797 -5.516 1 98.19 89 ASP A CA 1
ATOM 686 C C . ASP A 1 89 ? -4.207 -16.953 -5.512 1 98.19 89 ASP A C 1
ATOM 688 O O . ASP A 1 89 ? -3.135 -17.438 -5.875 1 98.19 89 ASP A O 1
ATOM 692 N N . VAL A 1 90 ? -4.352 -15.719 -5.191 1 98.81 90 VAL A N 1
ATOM 693 C CA . VAL A 1 90 ? -3.256 -14.75 -5.211 1 98.81 90 VAL A CA 1
ATOM 694 C C . VAL A 1 90 ? -2.279 -15.055 -4.074 1 98.81 90 VAL A C 1
ATOM 696 O O . VAL A 1 90 ? -2.689 -15.242 -2.93 1 98.81 90 VAL A O 1
ATOM 699 N N . GLU A 1 91 ? -1.054 -15.109 -4.391 1 98.56 91 GLU A N 1
ATOM 700 C CA . GLU A 1 91 ? -0.041 -15.375 -3.373 1 98.56 91 GLU A CA 1
ATOM 701 C C . GLU A 1 91 ? 1.278 -14.688 -3.713 1 98.56 91 GLU A C 1
ATOM 703 O O . GLU A 1 91 ? 1.624 -14.539 -4.887 1 98.56 91 GLU A O 1
ATOM 708 N N . ILE A 1 92 ? 1.938 -14.266 -2.713 1 98.5 92 ILE A N 1
ATOM 709 C CA . ILE A 1 92 ? 3.305 -13.773 -2.863 1 98.5 92 ILE A CA 1
ATOM 710 C C . ILE A 1 92 ? 4.285 -14.938 -2.707 1 98.5 92 ILE A C 1
ATOM 712 O O . ILE A 1 92 ? 4.199 -15.703 -1.747 1 98.5 92 ILE A O 1
ATOM 716 N N . VAL A 1 93 ? 5.184 -15.055 -3.625 1 97.06 93 VAL A N 1
ATOM 717 C CA . VAL A 1 93 ? 6.109 -16.188 -3.656 1 97.06 93 VAL A CA 1
ATOM 718 C C . VAL A 1 93 ? 7.547 -15.672 -3.697 1 97.06 93 VAL A C 1
ATOM 720 O O . VAL A 1 93 ? 7.855 -14.727 -4.422 1 97.06 93 VAL A O 1
ATOM 723 N N . ASP A 1 94 ? 8.383 -16.297 -2.857 1 96.19 94 ASP A N 1
ATOM 724 C CA . ASP A 1 94 ? 9.828 -16.094 -2.9 1 96.19 94 ASP A CA 1
ATOM 725 C C . ASP A 1 94 ? 10.484 -16.984 -3.943 1 96.19 94 ASP A C 1
ATOM 727 O O . ASP A 1 94 ? 10.5 -18.203 -3.795 1 96.19 94 ASP A O 1
ATOM 731 N N . TYR A 1 95 ? 10.984 -16.422 -5.027 1 89.31 95 TYR A N 1
ATOM 732 C CA . TYR A 1 95 ? 11.562 -17.203 -6.117 1 89.31 95 TYR A CA 1
ATOM 733 C C . TYR A 1 95 ? 13.016 -17.578 -5.809 1 89.31 95 TYR A C 1
ATOM 735 O O . TYR A 1 95 ? 13.617 -18.375 -6.527 1 89.31 95 TYR A O 1
ATOM 743 N N . HIS A 1 96 ? 13.555 -17.016 -4.789 1 84.19 96 HIS A N 1
ATOM 744 C CA . HIS A 1 96 ? 14.891 -17.453 -4.41 1 84.19 96 HIS A CA 1
ATOM 745 C C . HIS A 1 96 ? 14.859 -18.312 -3.148 1 84.19 96 HIS A C 1
ATOM 747 O O . HIS A 1 96 ? 13.922 -18.203 -2.352 1 84.19 96 HIS A O 1
ATOM 753 N N . MET B 1 1 ? -6.977 13.523 -5.121 1 92.06 1 MET B N 1
ATOM 754 C CA . MET B 1 1 ? -5.594 13.258 -5.516 1 92.06 1 MET B CA 1
ATOM 755 C C . MET B 1 1 ? -4.621 14.016 -4.617 1 92.06 1 MET B C 1
ATOM 757 O O . MET B 1 1 ? -4.922 15.117 -4.16 1 92.06 1 MET B O 1
ATOM 761 N N . ILE B 1 2 ? -3.484 13.461 -4.328 1 97.69 2 ILE B N 1
ATOM 762 C CA . ILE B 1 2 ? -2.443 14.141 -3.566 1 97.69 2 ILE B CA 1
ATOM 763 C C . ILE B 1 2 ? -1.673 15.094 -4.48 1 97.69 2 ILE B C 1
ATOM 765 O O . ILE B 1 2 ? -1.151 14.68 -5.52 1 97.69 2 ILE B O 1
ATOM 769 N N . VAL B 1 3 ? -1.606 16.328 -4.062 1 97.81 3 VAL B N 1
ATOM 770 C CA . VAL B 1 3 ? -1.007 17.375 -4.875 1 97.81 3 VAL B CA 1
ATOM 771 C C . VAL B 1 3 ? 0.473 17.516 -4.523 1 97.81 3 VAL B C 1
ATOM 773 O O . VAL B 1 3 ? 1.309 17.734 -5.406 1 97.81 3 VAL B O 1
ATOM 776 N N . SER B 1 4 ? 0.816 17.422 -3.219 1 98.44 4 SER B N 1
ATOM 777 C CA . SER B 1 4 ? 2.203 17.594 -2.801 1 98.44 4 SER B CA 1
ATOM 778 C C . SER B 1 4 ? 2.479 16.875 -1.483 1 98.44 4 SER B C 1
ATOM 780 O O . SER B 1 4 ? 1.557 16.625 -0.704 1 98.44 4 SER B O 1
ATOM 782 N N . PHE B 1 5 ? 3.754 16.594 -1.292 1 98.5 5 PHE B N 1
ATOM 783 C CA . PHE B 1 5 ? 4.223 15.984 -0.056 1 98.5 5 PHE B CA 1
ATOM 784 C C . PHE B 1 5 ? 5.16 16.922 0.694 1 98.5 5 PHE B C 1
ATOM 786 O O . PHE B 1 5 ? 5.895 17.703 0.078 1 98.5 5 PHE B O 1
ATOM 793 N N . ARG B 1 6 ? 5 16.766 2.066 1 95.25 6 ARG B N 1
ATOM 794 C CA . ARG B 1 6 ? 5.98 17.438 2.904 1 95.25 6 ARG B CA 1
ATOM 795 C C . ARG B 1 6 ? 7.137 16.516 3.258 1 95.25 6 ARG B C 1
ATOM 797 O O . ARG B 1 6 ? 7.027 15.703 4.18 1 95.25 6 ARG B O 1
ATOM 804 N N . GLY B 1 7 ? 8.086 16.172 2.377 1 93.5 7 GLY B N 1
ATOM 805 C CA . GLY B 1 7 ? 9.273 15.359 2.58 1 93.5 7 GLY B CA 1
ATOM 806 C C . GLY B 1 7 ? 9.305 14.125 1.705 1 93.5 7 GLY B C 1
ATOM 807 O O . GLY B 1 7 ? 8.266 13.656 1.248 1 93.5 7 GLY B O 1
ATOM 808 N N . LYS B 1 8 ? 10.391 13.562 1.606 1 96.44 8 LYS B N 1
ATOM 809 C CA . LYS B 1 8 ? 10.617 12.453 0.688 1 96.44 8 LYS B CA 1
ATOM 810 C C . LYS B 1 8 ? 10.148 11.133 1.297 1 96.44 8 LYS B C 1
ATOM 812 O O . LYS B 1 8 ? 9.711 10.234 0.577 1 96.44 8 LYS B O 1
ATOM 817 N N . GLY B 1 9 ? 10.188 11.047 2.578 1 97.25 9 GLY B N 1
ATOM 818 C CA . GLY B 1 9 ? 9.82 9.82 3.26 1 97.25 9 GLY B CA 1
ATOM 819 C C . GLY B 1 9 ? 8.383 9.406 3.016 1 97.25 9 GLY B C 1
ATOM 820 O O . GLY B 1 9 ? 8.109 8.266 2.627 1 97.25 9 GLY B O 1
ATOM 821 N N . THR B 1 10 ? 7.473 10.328 3.184 1 98.31 10 THR B N 1
ATOM 822 C CA . THR B 1 10 ? 6.055 10.07 2.957 1 98.31 10 THR B CA 1
ATOM 823 C C . THR B 1 10 ? 5.793 9.719 1.494 1 98.31 10 THR B C 1
ATOM 825 O O . THR B 1 10 ? 5.043 8.789 1.196 1 98.31 10 THR B O 1
ATOM 828 N N . GLU B 1 11 ? 6.48 10.43 0.661 1 98 11 GLU B N 1
ATOM 829 C CA . GLU B 1 11 ? 6.34 10.172 -0.769 1 98 11 GLU B CA 1
ATOM 830 C C . GLU B 1 11 ? 6.844 8.773 -1.128 1 98 11 GLU B C 1
ATOM 832 O O . GLU B 1 11 ? 6.203 8.062 -1.901 1 98 11 GLU B O 1
ATOM 837 N N . ASP B 1 12 ? 7.949 8.438 -0.586 1 97.62 12 ASP B N 1
ATOM 838 C CA . ASP B 1 12 ? 8.523 7.125 -0.865 1 97.62 12 ASP B CA 1
ATOM 839 C C . ASP B 1 12 ? 7.598 6.012 -0.387 1 97.62 12 ASP B C 1
ATOM 841 O O . ASP B 1 12 ? 7.438 4.992 -1.066 1 97.62 12 ASP B O 1
ATOM 845 N N . ILE B 1 13 ? 6.973 6.137 0.744 1 97.12 13 ILE B N 1
ATOM 846 C CA . ILE B 1 13 ? 6.031 5.148 1.262 1 97.12 13 ILE B CA 1
ATOM 847 C C . ILE B 1 13 ? 4.824 5.051 0.333 1 97.12 13 ILE B C 1
ATOM 849 O O . ILE B 1 13 ? 4.387 3.949 -0.013 1 97.12 13 ILE B O 1
ATOM 853 N N . PHE B 1 14 ? 4.352 6.184 -0.104 1 97.44 14 PHE B N 1
ATOM 854 C CA . PHE B 1 14 ? 3.23 6.23 -1.036 1 97.44 14 PHE B CA 1
ATOM 855 C C . PHE B 1 14 ? 3.57 5.492 -2.326 1 97.44 14 PHE B C 1
ATOM 857 O O . PHE B 1 14 ? 2.744 4.75 -2.861 1 97.44 14 PHE B O 1
ATOM 864 N N . ASP B 1 15 ? 4.781 5.582 -2.756 1 95.69 15 ASP B N 1
ATOM 865 C CA . ASP B 1 15 ? 5.211 5.008 -4.027 1 95.69 15 ASP B CA 1
ATOM 866 C C . ASP B 1 15 ? 5.676 3.564 -3.85 1 95.69 15 ASP B C 1
ATOM 868 O O . ASP B 1 15 ? 5.984 2.881 -4.828 1 95.69 15 ASP B O 1
ATOM 872 N N . GLY B 1 16 ? 5.797 3.148 -2.625 1 94.31 16 GLY B N 1
ATOM 873 C CA . GLY B 1 16 ? 6.262 1.798 -2.354 1 94.31 16 GLY B CA 1
ATOM 874 C C . GLY B 1 16 ? 7.762 1.642 -2.502 1 94.31 16 GLY B C 1
ATOM 875 O O . GLY B 1 16 ? 8.25 0.567 -2.861 1 94.31 16 GLY B O 1
ATOM 876 N N . VAL B 1 17 ? 8.477 2.73 -2.295 1 93.94 17 VAL B N 1
ATOM 877 C CA . VAL B 1 17 ? 9.938 2.729 -2.418 1 93.94 17 VAL B CA 1
ATOM 878 C C . VAL B 1 17 ? 10.57 2.518 -1.046 1 93.94 17 VAL B C 1
ATOM 880 O O . VAL B 1 17 ? 10.258 3.238 -0.094 1 93.94 17 VAL B O 1
ATOM 883 N N . ASP B 1 18 ? 11.406 1.516 -0.96 1 92 18 ASP B N 1
ATOM 884 C C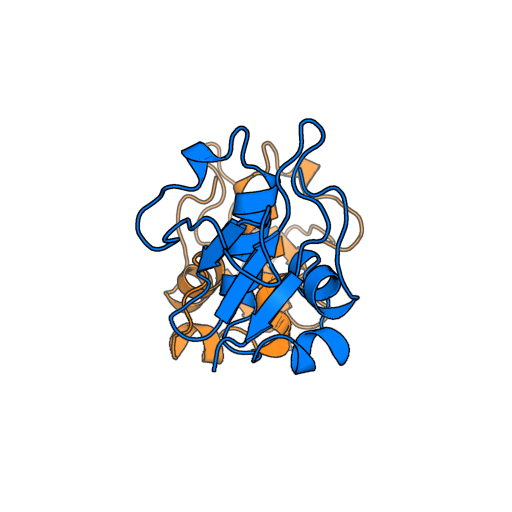A . ASP B 1 18 ? 12.156 1.275 0.267 1 92 18 ASP B CA 1
ATOM 885 C C . ASP B 1 18 ? 13.391 2.176 0.341 1 92 18 ASP B C 1
ATOM 887 O O . ASP B 1 18 ? 14.445 1.843 -0.206 1 92 18 ASP B O 1
ATOM 891 N N . SER B 1 19 ? 13.281 3.268 0.985 1 95.69 19 SER B N 1
ATOM 892 C CA . SER B 1 19 ? 14.375 4.223 1.133 1 95.69 19 SER B CA 1
ATOM 893 C C . SER B 1 19 ? 14.68 4.484 2.604 1 95.69 19 SER B C 1
ATOM 895 O O . SER B 1 19 ? 13.891 4.141 3.482 1 95.69 19 SER B O 1
ATOM 897 N N . ASN B 1 20 ? 15.898 5.051 2.871 1 96.31 20 ASN B N 1
ATOM 898 C CA . ASN B 1 20 ? 16.234 5.477 4.227 1 96.31 20 ASN B CA 1
ATOM 899 C C . ASN B 1 20 ? 15.219 6.488 4.762 1 96.31 20 ASN B C 1
ATOM 901 O O . ASN B 1 20 ? 14.844 6.43 5.934 1 96.31 20 ASN B O 1
ATOM 905 N N . ALA B 1 21 ? 14.773 7.371 3.949 1 97.19 21 ALA B N 1
ATOM 906 C CA . ALA B 1 21 ? 13.805 8.391 4.352 1 97.19 21 ALA B CA 1
ATOM 907 C C . ALA B 1 21 ? 12.477 7.75 4.762 1 97.19 21 ALA B C 1
ATOM 909 O O . ALA B 1 21 ? 11.859 8.172 5.742 1 97.19 21 ALA B O 1
ATOM 910 N N . ALA B 1 22 ? 12.047 6.773 4.023 1 97.06 22 ALA B N 1
ATOM 911 C CA . ALA B 1 22 ? 10.82 6.059 4.363 1 97.06 22 ALA B CA 1
ATOM 912 C C . ALA B 1 22 ? 10.945 5.375 5.723 1 97.06 22 ALA B C 1
ATOM 914 O O . ALA B 1 22 ? 10.039 5.465 6.555 1 97.06 22 ALA B O 1
ATOM 915 N N . ARG B 1 23 ? 12.148 4.773 5.934 1 95.81 23 ARG B N 1
ATOM 916 C CA . ARG B 1 23 ? 12.375 4.016 7.16 1 95.81 23 ARG B CA 1
ATOM 917 C C . ARG B 1 23 ? 12.453 4.941 8.367 1 95.81 23 ARG B C 1
ATOM 919 O O . ARG B 1 23 ? 12.078 4.559 9.477 1 95.81 23 ARG B O 1
ATOM 926 N N . ARG B 1 24 ? 12.852 6.094 8.18 1 96.31 24 ARG B N 1
ATOM 927 C CA . ARG B 1 24 ? 12.922 7.07 9.266 1 96.31 24 ARG B CA 1
ATOM 928 C C . ARG B 1 24 ? 11.547 7.66 9.555 1 96.31 24 ARG B C 1
ATOM 930 O O . ARG B 1 24 ? 11.258 8.055 10.688 1 96.31 24 ARG B O 1
ATOM 937 N N . THR B 1 25 ? 10.719 7.652 8.562 1 97 25 THR B N 1
ATOM 938 C CA . THR B 1 25 ? 9.414 8.297 8.648 1 97 25 THR B CA 1
ATOM 939 C C . THR B 1 25 ? 8.406 7.395 9.352 1 97 25 THR B C 1
ATOM 941 O O . THR B 1 25 ? 7.625 7.859 10.18 1 97 25 THR B O 1
ATOM 944 N N . LEU B 1 26 ? 8.391 6.129 9.023 1 97.31 26 LEU B N 1
ATOM 945 C CA . LEU B 1 26 ? 7.418 5.148 9.5 1 97.31 26 LEU B CA 1
ATOM 946 C C . LEU B 1 26 ? 8.062 3.775 9.656 1 97.31 26 LEU B C 1
ATOM 948 O O . LEU B 1 26 ? 8.742 3.293 8.742 1 97.31 26 LEU B O 1
ATOM 952 N N . PRO B 1 27 ? 7.883 3.166 10.859 1 95.81 27 PRO B N 1
ATOM 953 C CA . PRO B 1 27 ? 8.438 1.82 11.023 1 95.81 27 PRO B CA 1
ATOM 954 C C . PRO B 1 27 ? 8.039 0.873 9.898 1 95.81 27 PRO B C 1
ATOM 956 O O . PRO B 1 27 ? 6.918 0.943 9.391 1 95.81 27 PRO B O 1
ATOM 959 N N . ALA B 1 28 ? 8.93 -0.049 9.625 1 93.81 28 ALA B N 1
ATOM 960 C CA . ALA B 1 28 ? 8.789 -0.922 8.461 1 93.81 28 ALA B CA 1
ATOM 961 C C . ALA B 1 28 ? 7.496 -1.729 8.531 1 93.81 28 ALA B C 1
ATOM 963 O O . ALA B 1 28 ? 6.82 -1.92 7.52 1 93.81 28 ALA B O 1
ATOM 964 N N . ASN B 1 29 ? 7.176 -2.148 9.695 1 92.44 29 ASN B N 1
ATOM 965 C CA . ASN B 1 29 ? 6.016 -3.021 9.844 1 92.44 29 ASN B CA 1
ATOM 966 C C . ASN B 1 29 ? 4.707 -2.254 9.656 1 92.44 29 ASN B C 1
ATOM 968 O O . ASN B 1 29 ? 3.639 -2.855 9.562 1 92.44 29 ASN B O 1
ATOM 972 N N . LEU B 1 30 ? 4.758 -0.995 9.523 1 95.5 30 LEU B N 1
ATOM 973 C CA . LEU B 1 30 ? 3.564 -0.172 9.359 1 95.5 30 LEU B CA 1
ATOM 974 C C . LEU B 1 30 ? 3.496 0.415 7.957 1 95.5 30 LEU B C 1
ATOM 976 O O . LEU B 1 30 ? 2.51 1.063 7.598 1 95.5 30 LEU B O 1
ATOM 980 N N . GLN B 1 31 ? 4.453 0.162 7.172 1 96.44 31 GLN B N 1
ATOM 981 C CA . GLN B 1 31 ? 4.555 0.853 5.891 1 96.44 31 GLN B CA 1
ATOM 982 C C . GLN B 1 31 ? 3.455 0.398 4.934 1 96.44 31 GLN B C 1
ATOM 984 O O . GLN B 1 31 ? 2.947 1.192 4.141 1 96.44 31 GLN B O 1
ATOM 989 N N . ALA B 1 32 ? 3.084 -0.848 4.98 1 95.94 32 ALA B N 1
ATOM 990 C CA . ALA B 1 32 ? 1.973 -1.291 4.145 1 95.94 32 ALA B CA 1
ATOM 991 C C . ALA B 1 32 ? 0.686 -0.557 4.508 1 95.94 32 ALA B C 1
ATOM 993 O O . ALA B 1 32 ? -0.021 -0.059 3.627 1 95.94 32 ALA B O 1
ATOM 994 N N . ARG B 1 33 ? 0.439 -0.492 5.711 1 96.31 33 ARG B N 1
ATOM 995 C CA . ARG B 1 33 ? -0.742 0.242 6.156 1 96.31 33 ARG B CA 1
ATOM 996 C C . ARG B 1 33 ? -0.633 1.721 5.801 1 96.31 33 ARG B C 1
ATOM 998 O O . ARG B 1 33 ? -1.611 2.336 5.375 1 96.31 33 ARG B O 1
ATOM 1005 N N . GLY B 1 34 ? 0.499 2.287 6.078 1 97.69 34 GLY B N 1
ATOM 1006 C CA . GLY B 1 34 ? 0.72 3.672 5.695 1 97.69 34 GLY B CA 1
ATOM 1007 C C . GLY B 1 34 ? 0.433 3.939 4.23 1 97.69 34 GLY B C 1
ATOM 1008 O O . GLY B 1 34 ? -0.222 4.926 3.889 1 97.69 34 GLY B O 1
ATOM 1009 N N . ALA B 1 35 ? 0.93 3.057 3.379 1 97.25 35 ALA B N 1
ATOM 1010 C CA . ALA B 1 35 ? 0.697 3.191 1.944 1 97.25 35 ALA B CA 1
ATOM 1011 C C . ALA B 1 35 ? -0.792 3.115 1.621 1 97.25 35 ALA B C 1
ATOM 1013 O O . ALA B 1 35 ? -1.289 3.859 0.772 1 97.25 35 ALA B O 1
ATOM 1014 N N . LYS B 1 36 ? -1.472 2.283 2.326 1 95.88 36 LYS B N 1
ATOM 1015 C CA . LYS B 1 36 ? -2.904 2.139 2.092 1 95.88 36 LYS B CA 1
ATOM 1016 C C . LYS B 1 36 ? -3.658 3.4 2.5 1 95.88 36 LYS B C 1
ATOM 1018 O O . LYS B 1 36 ? -4.562 3.848 1.792 1 95.88 36 LYS B O 1
ATOM 1023 N N . VAL B 1 37 ? -3.307 3.885 3.588 1 97.06 37 VAL B N 1
ATOM 1024 C CA . VAL B 1 37 ? -3.963 5.094 4.07 1 97.06 37 VAL B CA 1
ATOM 1025 C C . VAL B 1 37 ? -3.682 6.254 3.115 1 97.06 37 VAL B C 1
ATOM 1027 O O . VAL B 1 37 ? -4.582 7.031 2.791 1 97.06 37 VAL B O 1
ATOM 1030 N N . LEU B 1 38 ? -2.477 6.359 2.617 1 97.88 38 LEU B N 1
ATOM 1031 C CA . LEU B 1 38 ? -2.125 7.395 1.651 1 97.88 38 LEU B CA 1
ATOM 1032 C C . LEU B 1 38 ? -2.9 7.211 0.351 1 97.88 38 LEU B C 1
ATOM 1034 O O . LEU B 1 38 ? -3.312 8.188 -0.274 1 97.88 38 LEU B O 1
ATOM 1038 N N . ASP B 1 39 ? -3.078 5.992 -0.018 1 95.62 39 ASP B N 1
ATOM 1039 C CA . ASP B 1 39 ? -3.857 5.707 -1.22 1 95.62 39 ASP B CA 1
ATOM 1040 C C . ASP B 1 39 ? -5.32 6.105 -1.033 1 95.62 39 ASP B C 1
ATOM 1042 O O . ASP B 1 39 ? -5.957 6.602 -1.965 1 95.62 39 ASP B O 1
ATOM 1046 N N . ARG B 1 40 ? -5.812 5.812 0.118 1 95.31 40 ARG B N 1
ATOM 1047 C CA . ARG B 1 40 ? -7.176 6.238 0.421 1 95.31 40 ARG B CA 1
ATOM 1048 C C . ARG B 1 40 ? -7.316 7.754 0.319 1 95.31 40 ARG B C 1
ATOM 1050 O O . ARG B 1 40 ? -8.273 8.258 -0.275 1 95.31 40 ARG B O 1
ATOM 1057 N N . LEU B 1 41 ? -6.426 8.406 0.883 1 97.94 41 LEU B N 1
ATOM 1058 C CA . LEU B 1 41 ? -6.414 9.867 0.789 1 97.94 41 LEU B CA 1
ATOM 1059 C C . LEU B 1 41 ? -6.359 10.312 -0.667 1 97.94 41 LEU B C 1
ATOM 1061 O O . LEU B 1 41 ? -7.098 11.211 -1.072 1 97.94 41 LEU B O 1
ATOM 1065 N N . ASN B 1 42 ? -5.496 9.703 -1.402 1 97.25 42 ASN B N 1
ATOM 1066 C CA . ASN B 1 42 ? -5.293 10.062 -2.801 1 97.25 42 ASN B CA 1
ATOM 1067 C C . ASN B 1 42 ? -6.562 9.852 -3.623 1 97.25 42 ASN B C 1
ATOM 1069 O O . ASN B 1 42 ? -6.82 10.602 -4.57 1 97.25 42 ASN B O 1
ATOM 1073 N N . SER B 1 43 ? -7.328 8.906 -3.258 1 94.94 43 SER B N 1
ATOM 1074 C CA . SER B 1 43 ? -8.508 8.547 -4.027 1 94.94 43 SER B CA 1
ATOM 1075 C C . SER B 1 43 ? -9.742 9.289 -3.527 1 94.94 43 SER B C 1
ATOM 1077 O O . SER B 1 43 ? -10.805 9.227 -4.148 1 94.94 43 SER B O 1
ATOM 1079 N N . ALA B 1 44 ? -9.664 9.938 -2.43 1 96.5 44 ALA B N 1
ATOM 1080 C CA . ALA B 1 44 ? -10.812 10.586 -1.82 1 96.5 44 ALA B CA 1
ATOM 1081 C C . ALA B 1 44 ? -11.344 11.711 -2.711 1 96.5 44 ALA B C 1
ATOM 1083 O O . ALA B 1 44 ? -10.57 12.516 -3.232 1 96.5 44 ALA B O 1
ATOM 1084 N N . VAL B 1 45 ? -12.664 11.781 -2.867 1 93.88 45 VAL B N 1
ATOM 1085 C CA . VAL B 1 45 ? -13.297 12.789 -3.711 1 93.88 45 VAL B CA 1
ATOM 1086 C C . VAL B 1 45 ? -13.742 13.969 -2.855 1 93.88 45 VAL B C 1
ATOM 1088 O O . VAL B 1 45 ? -14.031 15.055 -3.379 1 93.88 45 VAL B O 1
ATOM 1091 N N . SER B 1 46 ? -13.836 13.68 -1.562 1 96.38 46 SER B N 1
ATOM 1092 C CA . SER B 1 46 ? -14.18 14.719 -0.593 1 96.38 46 SER B CA 1
ATOM 1093 C C . SER B 1 46 ? -13.531 14.438 0.762 1 96.38 46 SER B C 1
ATOM 1095 O O . SER B 1 46 ? -13.203 13.289 1.073 1 96.38 46 SER B O 1
ATOM 1097 N N . LEU B 1 47 ? -13.43 15.508 1.501 1 96.38 47 LEU B N 1
ATOM 1098 C CA . LEU B 1 47 ? -12.883 15.375 2.848 1 96.38 47 LEU B CA 1
ATOM 1099 C C . LEU B 1 47 ? -13.758 14.461 3.701 1 96.38 47 LEU B C 1
ATOM 1101 O O . LEU B 1 47 ? -13.242 13.633 4.461 1 96.38 47 LEU B O 1
ATOM 1105 N N . GLN B 1 48 ? -15.016 14.594 3.57 1 95.38 48 GLN B N 1
ATOM 1106 C CA . GLN B 1 48 ? -15.977 13.852 4.379 1 95.38 48 GLN B CA 1
ATOM 1107 C C . GLN B 1 48 ? -15.906 12.352 4.09 1 95.38 48 GLN B C 1
ATOM 1109 O O . GLN B 1 48 ? -16.25 11.531 4.945 1 95.38 48 GLN B O 1
ATOM 1114 N N . SER B 1 49 ? -15.453 12.055 2.898 1 95.56 49 SER B N 1
ATOM 1115 C CA . SER B 1 49 ? -15.344 10.641 2.535 1 95.56 49 SER B CA 1
ATOM 1116 C C . SER B 1 49 ? -14.25 9.953 3.342 1 95.56 49 SER B C 1
ATOM 1118 O O . SER B 1 49 ? -14.172 8.719 3.369 1 95.56 49 SER B O 1
ATOM 1120 N N . LEU B 1 50 ? -13.461 10.711 4.035 1 96.81 50 LEU B N 1
ATOM 1121 C CA . LEU B 1 50 ? -12.375 10.172 4.836 1 96.81 50 LEU B CA 1
ATOM 1122 C C . LEU B 1 50 ? -12.812 9.969 6.285 1 96.81 50 LEU B C 1
ATOM 1124 O O . LEU B 1 50 ? -12.016 9.539 7.125 1 96.81 50 LEU B O 1
ATOM 1128 N N . SER B 1 51 ? -14.062 10.32 6.523 1 95.06 51 SER B N 1
ATOM 1129 C CA . SER B 1 51 ? -14.602 10.117 7.863 1 95.06 51 SER B CA 1
ATOM 1130 C C . SER B 1 51 ? -15.055 8.672 8.062 1 95.06 51 SER B C 1
ATOM 1132 O O . SER B 1 51 ? -16.203 8.422 8.414 1 95.06 51 SER B O 1
ATOM 1134 N N . LEU B 1 52 ? -14.18 7.719 7.812 1 91.06 52 LEU B N 1
ATOM 1135 C CA . LEU B 1 52 ? -14.43 6.289 7.969 1 91.06 52 LEU B CA 1
ATOM 1136 C C . LEU B 1 52 ? -13.938 5.801 9.328 1 91.06 52 LEU B C 1
ATOM 1138 O O . LEU B 1 52 ? -13.016 6.383 9.906 1 91.06 52 LEU B O 1
ATOM 1142 N N . PRO B 1 53 ? -14.664 4.742 9.695 1 91.62 53 PRO B N 1
ATOM 1143 C CA . PRO B 1 53 ? -14.18 4.16 10.945 1 91.62 53 PRO B CA 1
ATOM 1144 C C . PRO B 1 53 ? -12.695 3.779 10.883 1 91.62 53 PRO B C 1
ATOM 1146 O O . PRO B 1 53 ? -12.234 3.275 9.852 1 91.62 53 PRO B O 1
ATOM 1149 N N . GLY B 1 54 ? -11.93 4.094 11.898 1 91.94 54 GLY B N 1
ATOM 1150 C CA . GLY B 1 54 ? -10.531 3.723 11.969 1 91.94 54 GLY B CA 1
ATOM 1151 C C . GLY B 1 54 ? -9.594 4.824 11.516 1 91.94 54 GLY B C 1
ATOM 1152 O O . GLY B 1 54 ? -8.438 4.875 11.93 1 91.94 54 GLY B O 1
ATOM 1153 N N . LEU B 1 55 ? -10.102 5.633 10.648 1 95.75 55 LEU B N 1
ATOM 1154 C CA . LEU B 1 55 ? -9.25 6.707 10.141 1 95.75 55 LEU B CA 1
ATOM 1155 C C . LEU B 1 55 ? -9.258 7.898 11.094 1 95.75 55 LEU B C 1
ATOM 1157 O O . LEU B 1 55 ? -8.281 8.641 11.164 1 95.75 55 LEU B O 1
ATOM 1161 N N . ARG B 1 56 ? -10.422 8.188 11.773 1 96.94 56 ARG B N 1
ATOM 1162 C CA . ARG B 1 56 ? -10.562 9.234 12.781 1 96.94 56 ARG B CA 1
ATOM 1163 C C . ARG B 1 56 ? -10.156 10.594 12.219 1 96.94 56 ARG B C 1
ATOM 1165 O O . ARG B 1 56 ? -9.289 11.266 12.781 1 96.94 56 ARG B O 1
ATOM 1172 N N . LEU B 1 57 ? -10.867 10.992 11.242 1 97.94 57 LEU B N 1
ATOM 1173 C CA . LEU B 1 57 ? -10.594 12.281 10.609 1 97.94 57 LEU B CA 1
ATOM 1174 C C . LEU B 1 57 ? -10.719 13.422 11.617 1 97.94 57 LEU B C 1
ATOM 1176 O O . LEU B 1 57 ? -11.719 13.508 12.344 1 97.94 57 LEU B O 1
ATOM 1180 N N . GLU B 1 58 ? -9.695 14.273 11.617 1 97.31 58 GLU B N 1
ATOM 1181 C CA . GLU B 1 58 ? -9.688 15.367 12.578 1 97.31 58 GLU B CA 1
ATOM 1182 C C . GLU B 1 58 ? -9.172 16.656 11.953 1 97.31 58 GLU B C 1
ATOM 1184 O O . GLU B 1 58 ? -8.203 16.641 11.188 1 97.31 58 GLU B O 1
ATOM 1189 N N . LYS B 1 59 ? -9.875 17.734 12.344 1 97.62 59 LYS B N 1
ATOM 1190 C CA . LYS B 1 59 ? -9.328 19.062 12.047 1 97.62 59 LYS B CA 1
ATOM 1191 C C . LYS B 1 59 ? -8.312 19.484 13.102 1 97.62 59 LYS B C 1
ATOM 1193 O O . LYS B 1 59 ? -8.625 19.5 14.297 1 97.62 59 LYS B O 1
ATOM 1198 N N . LEU B 1 60 ? -7.148 19.859 12.633 1 97.12 60 LEU B N 1
ATOM 1199 C CA . LEU B 1 60 ? -6.086 20.172 13.586 1 97.12 60 LEU B CA 1
ATOM 1200 C C . LEU B 1 60 ? -6.16 21.625 14.023 1 97.12 60 LEU B C 1
ATOM 1202 O O . LEU B 1 60 ? -6.844 22.438 13.391 1 97.12 60 LEU B O 1
ATOM 1206 N N . LYS B 1 61 ? -5.602 21.922 15.164 1 96.5 61 LYS B N 1
ATOM 1207 C CA . LYS B 1 61 ? -5.648 23.25 15.758 1 96.5 61 LYS B CA 1
ATOM 1208 C C . LYS B 1 61 ? -4.25 23.75 16.109 1 96.5 61 LYS B C 1
ATOM 1210 O O . LYS B 1 61 ? -3.258 23.078 15.812 1 96.5 61 LYS B O 1
ATOM 1215 N N . GLY B 1 62 ? -4.168 25 16.578 1 95.62 62 GLY B N 1
ATOM 1216 C CA . GLY B 1 62 ? -2.891 25.562 17 1 95.62 62 GLY B CA 1
ATOM 1217 C C . GLY B 1 62 ? -1.947 25.812 15.836 1 95.62 62 GLY B C 1
ATOM 1218 O O . GLY B 1 62 ? -2.318 26.469 14.859 1 95.62 62 GLY B O 1
ATOM 1219 N N . ASN B 1 63 ? -0.68 25.266 15.953 1 93.06 63 ASN B N 1
ATOM 1220 C CA . ASN B 1 63 ? 0.354 25.5 14.953 1 93.06 63 ASN B CA 1
ATOM 1221 C C . ASN B 1 63 ? 0.038 24.781 13.641 1 93.06 63 ASN B C 1
ATOM 1223 O O . ASN B 1 63 ? 0.642 25.078 12.609 1 93.06 63 ASN B O 1
ATOM 1227 N N . ARG B 1 64 ? -0.976 23.938 13.742 1 93.69 64 ARG B N 1
ATOM 1228 C CA . ARG B 1 64 ? -1.35 23.188 12.547 1 93.69 64 ARG B CA 1
ATOM 1229 C C . ARG B 1 64 ? -2.768 23.531 12.102 1 93.69 64 ARG B C 1
ATOM 1231 O O . ARG B 1 64 ? -3.412 22.766 11.398 1 93.69 64 ARG B O 1
ATOM 1238 N N . SER B 1 65 ? -3.188 24.656 12.492 1 95.31 65 SER B N 1
ATOM 1239 C CA . SER B 1 65 ? -4.512 25.109 12.086 1 95.31 65 SER B CA 1
ATOM 1240 C C . SER B 1 65 ? -4.656 25.141 10.57 1 95.31 65 SER B C 1
ATOM 1242 O O . SER B 1 65 ? -3.738 25.562 9.859 1 95.31 65 SER B O 1
ATOM 1244 N N . GLY B 1 66 ? -5.859 24.641 10.086 1 96.25 66 GLY B N 1
ATOM 1245 C CA . GLY B 1 66 ? -6.086 24.562 8.656 1 96.25 66 GLY B CA 1
ATOM 1246 C C . GLY B 1 66 ? -5.758 23.203 8.07 1 96.25 66 GLY B C 1
ATOM 1247 O O . GLY B 1 66 ? -6.105 22.906 6.926 1 96.25 66 GLY B O 1
ATOM 1248 N N . GLN B 1 67 ? -5.133 22.406 8.914 1 98.06 67 GLN B N 1
ATOM 1249 C CA . GLN B 1 67 ? -4.809 21.047 8.469 1 98.06 67 GLN B CA 1
ATOM 1250 C C . GLN B 1 67 ? -5.785 20.031 9.055 1 98.06 67 GLN B C 1
ATOM 1252 O O . GLN B 1 67 ? -6.555 20.359 9.961 1 98.06 67 GLN B O 1
ATOM 1257 N N . HIS B 1 68 ? -5.773 18.891 8.398 1 98.5 68 HIS B N 1
ATOM 1258 C CA . HIS B 1 68 ? -6.5 17.719 8.867 1 98.5 68 HIS B CA 1
ATOM 1259 C C . HIS B 1 68 ? -5.562 16.531 9.062 1 98.5 68 HIS B C 1
ATOM 1261 O O . HIS B 1 68 ? -4.43 16.547 8.578 1 98.5 68 HIS B O 1
ATOM 1267 N N . SER B 1 69 ? -6.062 15.633 9.828 1 98.25 69 SER B N 1
ATOM 1268 C CA . SER B 1 69 ? -5.281 14.414 9.977 1 98.25 69 SER B CA 1
ATOM 1269 C C . SER B 1 69 ? -6.176 13.18 9.945 1 98.25 69 SER B C 1
ATOM 1271 O O . SER B 1 69 ? -7.359 13.258 10.273 1 98.25 69 SER B O 1
ATOM 1273 N N . ILE B 1 70 ? -5.613 12.016 9.422 1 98.31 70 ILE B N 1
ATOM 1274 C CA . ILE B 1 70 ? -6.215 10.695 9.531 1 98.31 70 ILE B CA 1
ATOM 1275 C C . ILE B 1 70 ? -5.195 9.711 10.102 1 98.31 70 ILE B C 1
ATOM 1277 O O . ILE B 1 70 ? -3.99 9.875 9.906 1 98.31 70 ILE B O 1
ATOM 1281 N N . ARG B 1 71 ? -5.707 8.68 10.734 1 97.75 71 ARG B N 1
ATOM 1282 C CA . ARG B 1 71 ? -4.836 7.816 11.531 1 97.75 71 ARG B CA 1
ATOM 1283 C C . ARG B 1 71 ? -4.309 6.652 10.695 1 97.75 71 ARG B C 1
ATOM 1285 O O . ARG B 1 71 ? -5.051 6.066 9.906 1 97.75 71 ARG B O 1
ATOM 1292 N N .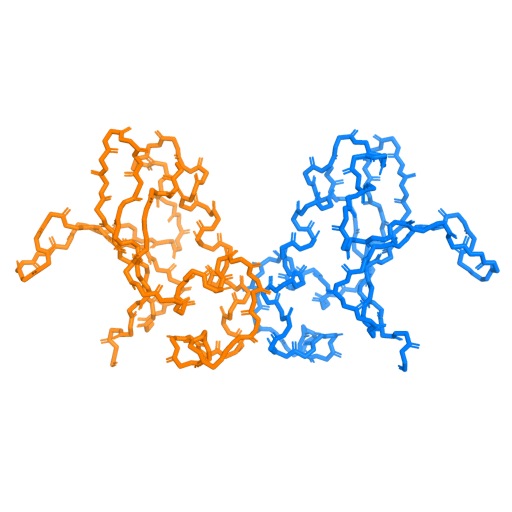 ILE B 1 72 ? -3.049 6.438 10.82 1 97.38 72 ILE B N 1
ATOM 1293 C CA . ILE B 1 72 ? -2.48 5.145 10.453 1 97.38 72 ILE B CA 1
ATOM 1294 C C . ILE B 1 72 ? -2.652 4.156 11.609 1 97.38 72 ILE B C 1
ATOM 1296 O O . ILE B 1 72 ? -3.109 3.031 11.406 1 97.38 72 ILE B O 1
ATOM 1300 N N . ASN B 1 73 ? -2.289 4.562 12.789 1 95.88 73 ASN B N 1
ATOM 1301 C CA . ASN B 1 73 ? -2.57 3.939 14.078 1 95.88 73 ASN B CA 1
ATOM 1302 C C . ASN B 1 73 ? -2.586 4.969 15.203 1 95.88 73 ASN B C 1
ATOM 1304 O O . ASN B 1 73 ? -2.84 6.148 14.969 1 95.88 73 ASN B O 1
ATOM 1308 N N . ASP B 1 74 ? -2.422 4.527 16.469 1 95 74 ASP B N 1
ATOM 1309 C CA . ASP B 1 74 ? -2.561 5.449 17.594 1 95 74 ASP B CA 1
ATOM 1310 C C . ASP B 1 74 ? -1.381 6.418 17.656 1 95 74 ASP B C 1
ATOM 1312 O O . ASP B 1 74 ? -1.506 7.523 18.172 1 95 74 ASP B O 1
ATOM 1316 N N . GLN B 1 75 ? -0.319 6.07 17.141 1 97.12 75 GLN B N 1
ATOM 1317 C CA . GLN B 1 75 ? 0.914 6.836 17.281 1 97.12 75 GLN B CA 1
ATOM 1318 C C . GLN B 1 75 ? 1.18 7.672 16.031 1 97.12 75 GLN B C 1
ATOM 1320 O O . GLN B 1 75 ? 1.648 8.812 16.125 1 97.12 75 GLN B O 1
ATOM 1325 N N . TYR B 1 76 ? 0.802 7.16 14.844 1 98.06 76 TYR B N 1
ATOM 1326 C CA . TYR B 1 76 ? 1.155 7.805 13.586 1 98.06 76 TYR B CA 1
ATOM 1327 C C . TYR B 1 76 ? -0.089 8.312 12.867 1 98.06 76 TYR B C 1
ATOM 1329 O O . TYR B 1 76 ? -1.112 7.625 12.82 1 98.06 76 TYR B O 1
ATOM 1337 N N . ARG B 1 77 ? 0.094 9.516 12.219 1 98.12 77 ARG B N 1
ATOM 1338 C CA . ARG B 1 77 ? -1.002 10.125 11.477 1 98.12 77 ARG B CA 1
ATOM 1339 C C . ARG B 1 77 ? -0.514 10.688 10.148 1 98.12 77 ARG B C 1
ATOM 1341 O O . ARG B 1 77 ? 0.665 11.016 10.008 1 98.12 77 ARG B O 1
ATOM 1348 N N . VAL B 1 78 ? -1.413 10.758 9.203 1 98.5 78 VAL B N 1
ATOM 1349 C CA . VAL B 1 78 ? -1.194 11.531 7.98 1 98.5 78 VAL B CA 1
ATOM 1350 C C . VAL B 1 78 ? -1.815 12.914 8.125 1 98.5 78 VAL B C 1
ATOM 1352 O O . VAL B 1 78 ? -3.021 13.047 8.344 1 98.5 78 VAL B O 1
ATOM 1355 N N . CYS B 1 79 ? -1.036 13.906 8.047 1 98.62 79 CYS B N 1
ATOM 1356 C CA . CYS B 1 79 ? -1.51 15.281 8.102 1 98.62 79 CYS B CA 1
ATOM 1357 C C . CYS B 1 79 ? -1.473 15.93 6.723 1 98.62 79 CYS B C 1
ATOM 1359 O O . CYS B 1 79 ? -0.563 15.664 5.934 1 98.62 79 CYS B O 1
ATOM 1361 N N . PHE B 1 80 ? -2.426 16.812 6.539 1 98.75 80 PHE B N 1
ATOM 1362 C CA . PHE B 1 80 ? -2.523 17.406 5.211 1 98.75 80 PHE B CA 1
ATOM 1363 C C . PHE B 1 80 ? -3.43 18.625 5.234 1 98.75 80 PHE B C 1
ATOM 1365 O O . PHE B 1 80 ? -4.199 18.828 6.176 1 98.75 80 PHE B O 1
ATOM 1372 N N . ARG B 1 81 ? -3.32 19.422 4.199 1 98.31 81 ARG B N 1
ATOM 1373 C CA . ARG B 1 81 ? -4.277 20.484 3.904 1 98.31 81 ARG B CA 1
ATOM 1374 C C . ARG B 1 81 ? -5.211 20.078 2.77 1 98.31 81 ARG B C 1
ATOM 1376 O O . ARG B 1 81 ? -4.758 19.609 1.724 1 98.31 81 ARG B O 1
ATOM 1383 N N . TRP B 1 82 ? -6.465 20.234 2.992 1 97.88 82 TRP B N 1
ATOM 1384 C CA . TRP B 1 82 ? -7.434 19.891 1.958 1 97.88 82 TRP B CA 1
ATOM 1385 C C . TRP B 1 82 ? -7.789 21.109 1.109 1 97.88 82 TRP B C 1
ATOM 1387 O O . TRP B 1 82 ? -8.281 22.109 1.628 1 97.88 82 TRP B O 1
ATOM 1397 N N . THR B 1 83 ? -7.57 21.031 -0.175 1 97.12 83 THR B N 1
ATOM 1398 C CA . THR B 1 83 ? -7.859 22.141 -1.092 1 97.12 83 THR B CA 1
ATOM 1399 C C . THR B 1 83 ? -8.727 21.656 -2.252 1 97.12 83 THR B C 1
ATOM 1401 O O . THR B 1 83 ? -9.008 20.469 -2.377 1 97.12 83 THR B O 1
ATOM 1404 N N . GLU B 1 84 ? -9.164 22.547 -3.105 1 95.31 84 GLU B N 1
ATOM 1405 C CA . GLU B 1 84 ? -9.969 22.188 -4.273 1 95.31 84 GLU B CA 1
ATOM 1406 C C . GLU B 1 84 ? -9.188 21.281 -5.219 1 95.31 84 GLU B C 1
ATOM 1408 O O . GLU B 1 84 ? -9.766 20.422 -5.887 1 95.31 84 GLU B O 1
ATOM 1413 N N . ALA B 1 85 ? -7.867 21.422 -5.25 1 95.88 85 ALA B N 1
ATOM 1414 C CA . ALA B 1 85 ? -7.016 20.641 -6.137 1 95.88 85 ALA B CA 1
ATOM 1415 C C . ALA B 1 85 ? -6.73 19.266 -5.547 1 95.88 85 ALA B C 1
ATOM 1417 O O . ALA B 1 85 ? -6.254 18.359 -6.25 1 95.88 85 ALA B O 1
ATOM 1418 N N . GLY B 1 86 ? -7.008 19.125 -4.27 1 96.62 86 GLY B N 1
ATOM 1419 C CA . GLY B 1 86 ? -6.699 17.875 -3.57 1 96.62 86 GLY B CA 1
ATOM 1420 C C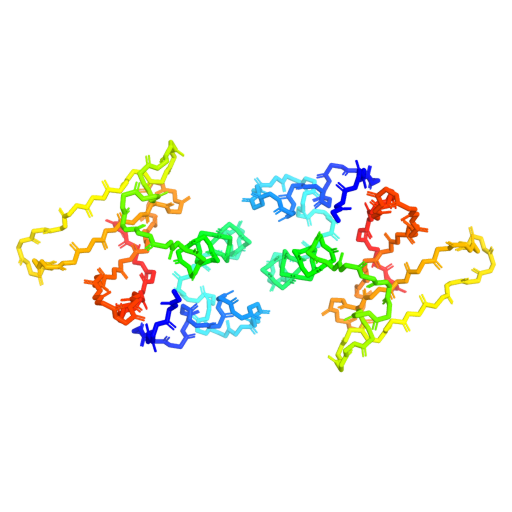 . GLY B 1 86 ? -5.938 18.094 -2.277 1 96.62 86 GLY B C 1
ATOM 1421 O O . GLY B 1 86 ? -5.973 19.188 -1.706 1 96.62 86 GLY B O 1
ATOM 1422 N N . ALA B 1 87 ? -5.309 17.016 -1.754 1 98.38 87 ALA B N 1
ATOM 1423 C CA . ALA B 1 87 ? -4.555 17.078 -0.505 1 98.38 87 ALA B CA 1
ATOM 1424 C C . ALA B 1 87 ? -3.158 17.656 -0.737 1 98.38 87 ALA B C 1
ATOM 1426 O O . ALA B 1 87 ? -2.414 17.156 -1.59 1 98.38 87 ALA B O 1
ATOM 1427 N N . GLU B 1 88 ? -2.768 18.625 -0.021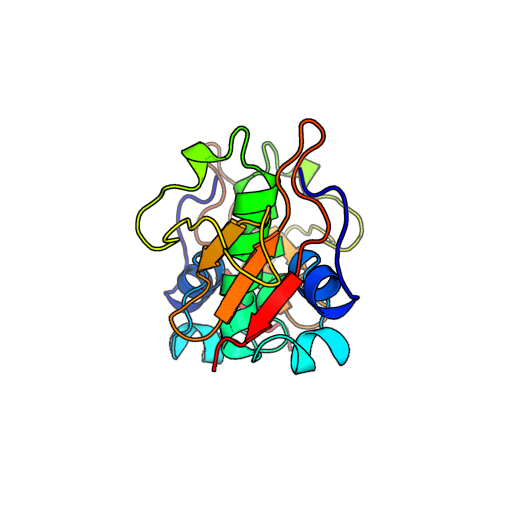 1 98.38 88 GLU B N 1
ATOM 1428 C CA . GLU B 1 88 ? -1.471 19.281 -0.155 1 98.38 88 GLU B CA 1
ATOM 1429 C C . GLU B 1 88 ? -0.628 19.109 1.105 1 98.38 88 GLU B C 1
ATOM 1431 O O . GLU B 1 88 ? -1.168 18.922 2.197 1 98.38 88 GLU B O 1
ATOM 1436 N N . ASP B 1 89 ? 0.7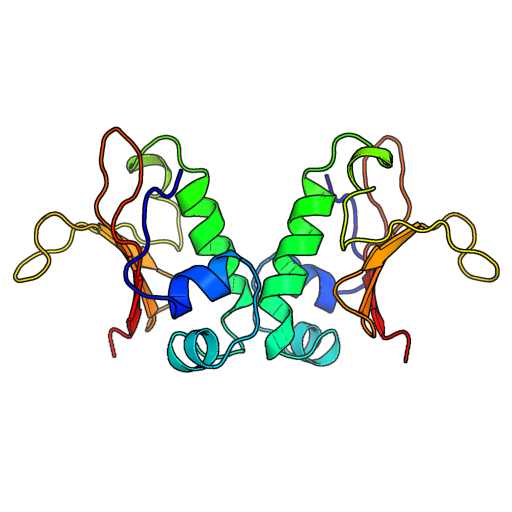29 19.141 0.922 1 98.19 89 ASP B N 1
ATOM 1437 C CA . ASP B 1 89 ? 1.684 19.094 2.025 1 98.19 89 ASP B CA 1
ATOM 1438 C C . ASP B 1 89 ? 1.461 17.875 2.902 1 98.19 89 ASP B C 1
ATOM 1440 O O . ASP B 1 89 ? 1.418 17.969 4.129 1 98.19 89 ASP B O 1
ATOM 1444 N N . VAL B 1 90 ? 1.239 16.75 2.27 1 98.81 90 VAL B N 1
ATOM 1445 C CA . VAL B 1 90 ? 0.934 15.508 2.953 1 98.81 90 VAL B CA 1
ATOM 1446 C C . VAL B 1 90 ? 2.176 15 3.684 1 98.81 90 VAL B C 1
ATOM 1448 O O . VAL B 1 90 ? 3.264 14.938 3.105 1 98.81 90 VAL B O 1
ATOM 1451 N N . GLU B 1 91 ? 2.016 14.664 4.91 1 98.5 91 GLU B N 1
ATOM 1452 C CA . GLU B 1 91 ? 3.141 14.156 5.688 1 98.5 91 GLU B CA 1
ATOM 1453 C C . GLU B 1 91 ? 2.674 13.156 6.742 1 98.5 91 GLU B C 1
ATOM 1455 O O . GLU B 1 91 ? 1.576 13.289 7.289 1 98.5 91 GLU B O 1
ATOM 1460 N N . ILE B 1 92 ? 3.48 12.18 6.965 1 98.5 92 ILE B N 1
ATOM 1461 C CA . ILE B 1 92 ? 3.27 11.266 8.086 1 98.5 92 ILE B CA 1
ATOM 1462 C C . ILE B 1 92 ? 3.961 11.82 9.328 1 98.5 92 ILE B C 1
ATOM 1464 O O . ILE B 1 92 ? 5.141 12.18 9.289 1 98.5 92 ILE B O 1
ATOM 1468 N N . VAL B 1 93 ? 3.248 11.875 10.406 1 97.06 93 VAL B N 1
ATOM 1469 C CA . VAL B 1 93 ? 3.752 12.477 11.641 1 97.06 93 VAL B CA 1
ATOM 1470 C C . VAL B 1 93 ? 3.635 11.484 12.789 1 97.06 93 VAL B C 1
ATOM 1472 O O . VAL B 1 93 ? 2.621 10.797 12.922 1 97.06 93 VAL B O 1
ATOM 1475 N N . ASP B 1 94 ? 4.719 11.406 13.555 1 96.19 94 ASP B N 1
ATOM 1476 C CA . ASP B 1 94 ? 4.719 10.672 14.812 1 96.19 94 ASP B CA 1
ATOM 1477 C C . ASP B 1 94 ? 4.176 11.531 15.953 1 96.19 94 ASP B C 1
ATOM 1479 O O . ASP B 1 94 ? 4.797 12.516 16.344 1 96.19 94 ASP B O 1
ATOM 1483 N N . TYR B 1 95 ? 3.008 11.219 16.469 1 89.25 95 TYR B N 1
ATOM 1484 C 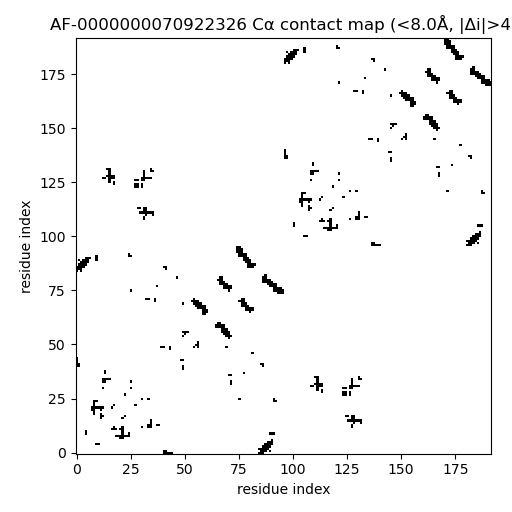CA . TYR B 1 95 ? 2.367 12.016 17.516 1 89.25 95 TYR B CA 1
ATOM 1485 C C . TYR B 1 95 ? 2.926 11.68 18.891 1 89.25 95 TYR B C 1
ATOM 1487 O O . TYR B 1 95 ? 2.66 12.383 19.859 1 89.25 95 TYR B O 1
ATOM 1495 N N . HIS B 1 96 ? 3.676 10.648 18.984 1 84.25 96 HIS B N 1
ATOM 1496 C CA . HIS B 1 96 ? 4.316 10.375 20.266 1 84.25 96 HIS B CA 1
ATOM 1497 C C . HIS B 1 96 ? 5.797 10.734 20.219 1 84.25 96 HIS B C 1
ATOM 1499 O O . HIS B 1 96 ? 6.406 10.766 19.156 1 84.25 96 HIS B O 1
#

Nearest PDB structures (foldseek):
  4px8-assembly1_A  TM=9.148E-01  e=2.425E-07  Proteus vulgaris
  5iwh-assembly1_A  TM=8.899E-01  e=2.586E-07  Proteus vulgaris
  4yzv-assembly2_XY  TM=9.142E-01  e=4.331E-07  Proteus vulgaris
  5ixl-assembly7_G  TM=9.096E-01  e=7.737E-07  Proteus vulgaris
  7bwf-assembly1_C  TM=6.841E-01  e=5.918E-04  Staphylococcus aureus

Organism: NCBI:txid713585

Sequence (192 aa):
MIVSFRGKGTEDIFDGVDSNAARRTLPANLQARGAKVLDRLNSAVSLQSLSLPGLRLEKLKGNRSGQHSIRINDQYRVCFRWTEAGAEDVEIVDYHMIVSFRGKGTEDIFDGVDSNAARRTLPANLQARGAKVLDRLNSAVSLQSLSLPGLRLEKLKGNRSGQHSIRINDQYRVCFRWTEAGAEDVEIVDYH

Secondary structure (DSSP, 8-state):
-B--BSSHHHHHHHHT---HHHHHHS-GGGHHHHHHHHHHHHH-SSGGGG--TTT--EE--GGGTT-EEEESSSSEEEEEEEETTEEEEEEEEE--/-B--BSSHHHHHHHHT---HHHHHHS-GGGHHHHHHHHHHHHH-SSSGGG--TTT--EE--GGGTT-EEEESSSSEEEEEEEETTEEEEEEEEE--

pLDDT: mean 96.22, std 2.28, range [84.19, 98.81]

InterPro domains:
  IPR007711 Toxin HigB-1 [PF05015] (5-96)
  IPR007711 Toxin HigB-1 [PTHR40266] (1-96)
  IPR035093 Toxin-antitoxin system, RelE/ParE toxin domain superfamily [G3DSA:3.30.2310.20] (1-96)
  IPR035093 Toxin-antitoxin system, RelE/ParE toxin domain superfamily [SSF143011] (1-96)

Foldseek 3Di:
DEDEAQDVLLVCLLVVHDDPSVCVQDPPVLSVLSNVLVVCQVPDPDLVVQVDPQQPWDQDDDPLHQKIWTDSHPFKIWIFHQDPVGTYHTGIDGND/DEDEAQDVLLVCLLVVHDDPSVCVQDPPVLSVLSNVLVVCQVPDPDLVVQVDPQQPWDQDDDPLHQKIWTDSHPFKIWIFHQDPVGTYHTGIDGND

Solvent-accessible surface area (backbone atoms only — not comparable to full-atom values): 9995 Å² total; per-residue (Å²): 54,66,69,39,58,53,53,64,19,45,46,27,31,58,70,29,43,78,42,72,51,22,54,73,60,41,57,45,70,44,29,20,27,45,22,49,52,48,49,50,56,30,67,39,90,45,76,73,72,48,62,39,91,80,23,63,56,39,79,43,59,79,98,44,52,76,24,34,35,34,36,68,52,96,47,35,30,40,33,29,32,81,49,98,82,23,35,30,53,31,27,63,43,69,78,109,55,66,69,40,59,54,51,64,19,44,48,27,32,59,70,28,44,76,42,72,51,20,52,72,59,41,57,43,68,45,29,21,27,43,21,49,52,48,49,50,56,30,65,40,89,43,76,72,74,49,65,39,90,82,24,63,54,39,78,42,60,79,98,42,54,76,25,33,34,35,37,70,51,97,49,35,30,41,34,27,31,79,52,96,82,24,34,29,53,31,25,63,43,70,76,107

Radius of gyration: 17.36 Å; Cα contacts (8 Å, |Δi|>4): 399; chains: 2; bounding box: 32×53×41 Å